Protein AF-A0A1S3IAC5-F1 (afdb_monomer_lite)

Foldseek 3Di:
DAFAADDDVPDPPGDHLVVVVVVVLVVVLVVLVVVCVVVVNDPPPVPVSVVVSVVVVCQQFPWDPDPPDDGGDTDDHVSVVVLVVSLVSLLVQLLVLLVVLVVVVVVVCVVHDPPDDPVNVVVSVVVSVVSSVVRRHYDCSVVNNVPVCPDPVVVVVSVVSVVSVVVSVVVVVVVVVVVVVVVVVVVVVVVVVVVVVVVVVVVVVVVVVVVVVVVVVVVVVVVVVVVVVVVVVVVVVVVVVVVVVVVVVVVVVVVVVVVVVVVVVVVVVVVVVVVVVVVVVVVVVVVVVVVVVVVVVVVVVVVVVVVVVVVVVVVVPDDDDDDDDDDDDD

pLDDT: mean 77.48, std 14.29, range [35.53, 95.5]

Structure (mmCIF, N/CA/C/O backbone):
data_AF-A0A1S3IAC5-F1
#
_entry.id   AF-A0A1S3IAC5-F1
#
loop_
_atom_site.group_PDB
_atom_site.id
_atom_site.type_symbol
_atom_site.label_atom_id
_atom_site.label_alt_id
_atom_site.label_comp_id
_atom_site.label_asym_id
_atom_site.label_entity_id
_atom_site.label_seq_id
_atom_site.pdbx_PDB_ins_code
_atom_site.Cartn_x
_atom_site.Cartn_y
_atom_site.Cartn_z
_atom_site.occupancy
_atom_site.B_iso_or_equiv
_atom_site.auth_seq_id
_atom_site.auth_comp_id
_atom_site.auth_asym_id
_atom_site.auth_atom_id
_atom_site.pdbx_PDB_model_num
ATOM 1 N N . MET A 1 1 ? 28.659 -7.039 -45.715 1.00 58.38 1 MET A N 1
ATOM 2 C CA . MET A 1 1 ? 29.874 -6.196 -45.678 1.00 58.38 1 MET A CA 1
ATOM 3 C C . MET A 1 1 ? 29.623 -5.079 -44.676 1.00 58.38 1 MET A C 1
ATOM 5 O O . MET A 1 1 ? 28.535 -4.517 -44.723 1.00 58.38 1 MET A O 1
ATOM 9 N N . LEU A 1 2 ? 30.540 -4.830 -43.739 1.00 68.38 2 LEU A N 1
ATOM 10 C CA . LEU A 1 2 ? 30.395 -3.760 -42.740 1.00 68.38 2 LEU A CA 1
ATOM 11 C C . LEU A 1 2 ? 30.680 -2.386 -43.378 1.00 68.38 2 LEU A C 1
ATOM 13 O O . LEU A 1 2 ? 31.479 -2.334 -44.317 1.00 68.38 2 LEU A O 1
ATOM 17 N N . PRO A 1 3 ? 30.035 -1.299 -42.915 1.00 75.81 3 PRO A N 1
ATOM 18 C CA . PRO A 1 3 ? 30.350 0.052 -43.374 1.00 75.81 3 PRO A CA 1
ATOM 19 C C . PRO A 1 3 ? 31.772 0.457 -42.966 1.00 75.81 3 PRO A C 1
ATOM 21 O O . PRO A 1 3 ? 32.281 0.029 -41.930 1.00 75.81 3 PRO A O 1
ATOM 24 N N . ILE A 1 4 ? 32.398 1.300 -43.783 1.00 75.62 4 ILE A N 1
ATOM 25 C CA . ILE A 1 4 ? 33.756 1.815 -43.587 1.00 75.62 4 ILE A CA 1
ATOM 26 C C . ILE A 1 4 ? 33.667 3.230 -42.996 1.00 75.62 4 ILE A C 1
ATOM 28 O O . ILE A 1 4 ? 32.780 4.004 -43.361 1.00 75.62 4 ILE A O 1
ATOM 32 N N . GLU A 1 5 ? 34.566 3.583 -42.076 1.00 70.19 5 GLU A N 1
ATOM 33 C CA . GLU A 1 5 ? 34.629 4.944 -41.532 1.00 70.19 5 GLU A CA 1
ATOM 34 C C . GLU A 1 5 ? 35.090 5.955 -42.594 1.00 70.19 5 GLU A C 1
ATOM 36 O O . GLU A 1 5 ? 36.010 5.694 -43.372 1.00 70.19 5 GLU A O 1
ATOM 41 N N . GLU A 1 6 ? 34.453 7.126 -42.620 1.00 62.38 6 GLU A N 1
ATOM 42 C CA . GLU A 1 6 ? 34.948 8.283 -43.365 1.00 62.38 6 GLU A CA 1
ATOM 43 C C . GLU A 1 6 ? 35.889 9.084 -42.462 1.00 62.38 6 GLU A C 1
ATOM 45 O O . GLU A 1 6 ? 35.689 9.157 -41.253 1.00 62.38 6 GLU A O 1
ATOM 50 N N . ARG A 1 7 ? 36.956 9.613 -43.066 1.00 55.47 7 ARG A N 1
ATOM 51 C CA . ARG A 1 7 ? 38.127 10.244 -42.441 1.00 55.47 7 ARG A CA 1
ATOM 52 C C . ARG A 1 7 ? 37.810 10.976 -41.124 1.00 55.47 7 ARG A C 1
ATOM 54 O O . ARG A 1 7 ? 37.242 12.065 -41.142 1.00 55.47 7 ARG A O 1
ATOM 61 N N . ASP A 1 8 ? 38.271 10.422 -40.004 1.00 52.38 8 ASP A N 1
ATOM 62 C CA . ASP A 1 8 ? 38.343 11.152 -38.740 1.00 52.38 8 ASP A CA 1
ATOM 63 C C . ASP A 1 8 ? 39.701 11.868 -38.700 1.00 52.38 8 ASP A C 1
ATOM 65 O O . ASP A 1 8 ? 40.754 11.229 -38.775 1.00 52.38 8 ASP A O 1
ATOM 69 N N . TRP A 1 9 ? 39.706 13.202 -38.644 1.00 47.28 9 TRP A N 1
ATOM 70 C CA . TRP A 1 9 ? 40.931 14.017 -38.749 1.00 47.28 9 TRP A CA 1
ATOM 71 C C . TRP A 1 9 ? 41.951 13.748 -37.624 1.00 47.28 9 TRP A C 1
ATOM 73 O O . TRP A 1 9 ? 43.082 14.220 -37.704 1.00 47.28 9 TRP A O 1
ATOM 83 N N . GLY A 1 10 ? 41.563 12.993 -36.590 1.00 45.56 10 GLY A N 1
ATOM 84 C CA . GLY A 1 10 ? 42.404 12.629 -35.452 1.00 45.56 10 GLY A CA 1
ATOM 85 C C . GLY A 1 10 ? 43.088 11.260 -35.528 1.00 45.56 10 GLY A C 1
ATOM 86 O O . GLY A 1 10 ? 43.949 11.005 -34.692 1.00 45.56 10 GLY A O 1
ATOM 87 N N . ASP A 1 11 ? 42.750 10.382 -36.483 1.00 48.72 11 ASP A N 1
ATOM 88 C CA . ASP A 1 11 ? 43.228 8.990 -36.447 1.00 48.72 11 ASP A CA 1
ATOM 89 C C . ASP A 1 11 ? 43.611 8.460 -37.842 1.00 48.72 11 ASP A C 1
ATOM 91 O O . ASP A 1 11 ? 42.880 7.726 -38.509 1.00 48.72 11 ASP A O 1
ATOM 95 N N . ALA A 1 12 ? 44.813 8.832 -38.295 1.00 48.75 12 ALA A N 1
ATOM 96 C CA . ALA A 1 12 ? 45.367 8.489 -39.613 1.00 48.75 12 ALA A CA 1
ATOM 97 C C . ALA A 1 12 ? 45.535 6.974 -39.873 1.00 48.75 12 ALA A C 1
ATOM 99 O O . ALA A 1 12 ? 45.900 6.576 -40.978 1.00 48.75 12 ALA A O 1
ATOM 100 N N . LYS A 1 13 ? 45.292 6.122 -38.868 1.00 50.81 13 LYS A N 1
ATOM 101 C CA . LYS A 1 13 ? 45.451 4.662 -38.944 1.00 50.81 13 LYS A CA 1
ATOM 102 C C . LYS A 1 13 ? 44.195 3.909 -39.382 1.00 50.81 13 LYS A C 1
ATOM 104 O O . LYS A 1 13 ? 44.285 2.710 -39.637 1.00 50.81 13 LYS A O 1
ATOM 109 N N . LYS A 1 14 ? 43.030 4.556 -39.465 1.00 57.41 14 LYS A N 1
ATOM 110 C CA . LYS A 1 14 ? 41.790 3.863 -39.838 1.00 57.41 14 LYS A CA 1
ATOM 111 C C . LYS A 1 14 ? 41.623 3.787 -41.356 1.00 57.41 14 LYS A C 1
ATOM 113 O O . LYS A 1 14 ? 41.677 4.804 -42.051 1.00 57.41 14 LYS A O 1
ATOM 118 N N . HIS A 1 15 ? 41.401 2.571 -41.863 1.00 59.84 15 HIS A N 1
ATOM 119 C CA . HIS A 1 15 ? 41.101 2.315 -43.272 1.00 59.84 15 HIS A CA 1
ATOM 120 C C . HIS A 1 15 ? 39.811 3.042 -43.661 1.00 59.84 15 HIS A C 1
ATOM 122 O O . HIS A 1 15 ? 38.725 2.631 -43.266 1.00 59.84 15 HIS A O 1
ATOM 128 N N . ASN A 1 16 ? 39.941 4.128 -44.417 1.00 69.69 16 ASN A N 1
ATOM 129 C CA . ASN A 1 16 ? 38.823 4.889 -44.961 1.00 69.69 16 ASN A CA 1
ATOM 130 C C . ASN A 1 16 ? 38.842 4.811 -46.492 1.00 69.69 16 ASN A C 1
ATOM 132 O O . ASN A 1 16 ? 39.894 4.585 -47.093 1.00 69.69 16 ASN A O 1
ATOM 136 N N . LEU A 1 17 ? 37.680 4.982 -47.125 1.00 71.94 17 LEU A N 1
ATOM 137 C CA . LEU A 1 17 ? 37.533 4.791 -48.572 1.00 71.94 17 LEU A CA 1
ATOM 138 C C . LEU A 1 17 ? 38.443 5.735 -49.382 1.00 71.94 17 LEU A C 1
ATOM 140 O O . LEU A 1 17 ? 39.015 5.325 -50.388 1.00 71.94 17 LEU A O 1
ATOM 144 N N . MET A 1 18 ? 38.639 6.965 -48.897 1.00 71.12 18 MET A N 1
ATOM 145 C CA . MET A 1 18 ? 39.532 7.946 -49.519 1.00 71.12 18 MET A CA 1
ATOM 146 C C . MET A 1 18 ? 41.010 7.560 -49.379 1.00 71.12 18 MET A C 1
ATOM 148 O O . MET A 1 18 ? 41.774 7.673 -50.324 1.00 71.12 18 MET A O 1
ATOM 152 N N . GLY A 1 19 ? 41.414 7.027 -48.228 1.00 73.25 19 GLY A N 1
ATOM 153 C CA . GLY A 1 19 ? 42.768 6.534 -47.995 1.00 73.25 19 GLY A CA 1
ATOM 154 C C . GLY A 1 19 ? 43.084 5.297 -48.833 1.00 73.25 19 GLY A C 1
ATOM 155 O O . GLY A 1 19 ? 44.214 5.143 -49.283 1.00 73.25 19 GLY A O 1
ATOM 156 N N . ILE A 1 20 ? 42.089 4.440 -49.090 1.00 76.31 20 ILE A N 1
ATOM 157 C CA . ILE A 1 20 ? 42.223 3.326 -50.039 1.00 76.31 20 ILE A CA 1
ATOM 158 C C . ILE A 1 20 ? 42.378 3.869 -51.461 1.00 76.31 20 ILE A C 1
ATOM 160 O O . ILE A 1 20 ? 43.288 3.444 -52.165 1.00 76.31 20 ILE A O 1
ATOM 164 N N . HIS A 1 21 ? 41.531 4.820 -51.868 1.00 78.88 21 HIS A N 1
ATOM 165 C CA . HIS A 1 21 ? 41.643 5.487 -53.164 1.00 78.88 21 HIS A CA 1
ATOM 166 C C . HIS A 1 21 ? 43.035 6.104 -53.362 1.00 78.88 21 HIS A C 1
ATOM 168 O O . HIS A 1 21 ? 43.709 5.788 -54.338 1.00 78.88 21 HIS A O 1
ATOM 174 N N . ASP A 1 22 ? 43.498 6.918 -52.414 1.00 77.81 22 ASP A N 1
ATOM 175 C CA . ASP A 1 22 ? 44.790 7.601 -52.495 1.00 77.81 22 ASP A CA 1
ATOM 176 C C . ASP A 1 22 ? 45.952 6.600 -52.540 1.00 77.81 22 ASP A C 1
ATOM 178 O O . ASP A 1 22 ? 46.857 6.748 -53.358 1.00 77.81 22 ASP A O 1
ATOM 182 N N . ALA A 1 23 ? 45.893 5.521 -51.750 1.00 80.31 23 ALA A N 1
ATOM 183 C CA . ALA A 1 23 ? 46.899 4.460 -51.784 1.00 80.31 23 ALA A CA 1
ATOM 184 C C . ALA A 1 23 ? 46.923 3.701 -53.124 1.00 80.31 23 ALA A C 1
ATOM 186 O O . ALA A 1 23 ? 47.996 3.373 -53.634 1.00 80.31 23 ALA A O 1
ATOM 187 N N . VAL A 1 24 ? 45.753 3.421 -53.709 1.00 80.44 24 VAL A N 1
ATOM 188 C CA . VAL A 1 24 ? 45.646 2.787 -55.032 1.00 80.44 24 VAL A CA 1
ATOM 189 C C . VAL A 1 24 ? 46.194 3.719 -56.107 1.00 80.44 24 VAL A C 1
ATOM 191 O O . VAL A 1 24 ? 47.011 3.288 -56.919 1.00 80.44 24 VAL A O 1
ATOM 194 N N . MET A 1 25 ? 45.813 4.995 -56.085 1.00 78.06 25 MET A N 1
ATOM 195 C CA . MET A 1 25 ? 46.282 5.983 -57.054 1.00 78.06 25 MET A CA 1
ATOM 196 C C . MET A 1 25 ? 47.789 6.230 -56.937 1.00 78.06 25 MET A C 1
ATOM 198 O O . MET A 1 25 ? 48.468 6.324 -57.958 1.00 78.06 25 MET A O 1
ATOM 202 N N . ASP A 1 26 ? 48.350 6.244 -55.728 1.00 81.00 26 ASP A N 1
ATOM 203 C CA . ASP A 1 26 ? 49.799 6.323 -55.528 1.00 81.00 26 ASP A CA 1
ATOM 204 C C . ASP A 1 26 ? 50.533 5.088 -56.067 1.00 81.00 26 ASP A C 1
ATOM 206 O O . ASP A 1 26 ? 51.613 5.224 -56.647 1.00 81.00 26 ASP A O 1
ATOM 210 N N . ASN A 1 27 ? 49.962 3.888 -55.929 1.00 82.88 27 ASN A N 1
ATOM 211 C CA . ASN A 1 27 ? 50.536 2.672 -56.512 1.00 82.88 27 ASN A CA 1
ATOM 212 C C . ASN A 1 27 ? 50.468 2.685 -58.043 1.00 82.88 27 ASN A C 1
ATOM 214 O O . ASN A 1 27 ? 51.473 2.404 -58.691 1.00 82.88 27 ASN A O 1
ATOM 218 N N . VAL A 1 28 ? 49.327 3.074 -58.622 1.00 77.88 28 VAL A N 1
ATOM 219 C CA . VAL A 1 28 ? 49.174 3.244 -60.077 1.00 77.88 28 VAL A CA 1
ATOM 220 C C . VAL A 1 28 ? 50.188 4.259 -60.600 1.00 77.88 28 VAL A C 1
ATOM 222 O O . VAL A 1 28 ? 50.860 3.996 -61.593 1.00 77.88 28 VAL A O 1
ATOM 225 N N . ARG A 1 29 ? 50.371 5.383 -59.897 1.00 77.12 29 ARG A N 1
ATOM 226 C CA . ARG A 1 29 ? 51.375 6.396 -60.242 1.00 77.12 29 ARG A CA 1
ATOM 227 C C . ARG A 1 29 ? 52.793 5.825 -60.228 1.00 77.12 29 ARG A C 1
ATOM 229 O O . ARG A 1 29 ? 53.562 6.104 -61.142 1.00 77.12 29 ARG A O 1
ATOM 236 N N . LYS A 1 30 ? 53.156 5.062 -59.192 1.00 80.81 30 LYS A N 1
ATOM 237 C CA . LYS A 1 30 ? 54.493 4.460 -59.052 1.00 80.81 30 LYS A CA 1
ATOM 238 C C . LYS A 1 30 ? 54.773 3.426 -60.139 1.00 80.81 30 LYS A C 1
ATOM 240 O O . LYS A 1 30 ? 55.842 3.471 -60.736 1.00 80.81 30 LYS A O 1
ATOM 245 N N . GLU A 1 31 ? 53.823 2.537 -60.419 1.00 79.81 31 GLU A N 1
ATOM 246 C CA . GLU A 1 31 ? 53.980 1.526 -61.471 1.00 79.81 31 GLU A CA 1
ATOM 247 C C . GLU A 1 31 ? 54.018 2.157 -62.864 1.00 79.81 31 GLU A C 1
ATOM 249 O O . GLU A 1 31 ? 54.844 1.769 -63.685 1.00 79.81 31 GLU A O 1
ATOM 254 N N . LEU A 1 32 ? 53.200 3.184 -63.123 1.00 75.00 32 LEU A N 1
ATOM 255 C CA . LEU A 1 32 ? 53.247 3.917 -64.387 1.00 75.00 32 LEU A CA 1
ATOM 256 C C . LEU A 1 32 ? 54.612 4.592 -64.586 1.00 75.00 32 LEU A C 1
ATOM 258 O O . LEU A 1 32 ? 55.210 4.438 -65.646 1.00 75.00 32 LEU A O 1
ATOM 262 N N . LYS A 1 33 ? 55.141 5.270 -63.555 1.00 75.31 33 LYS A N 1
ATOM 263 C CA . LYS A 1 33 ? 56.493 5.858 -63.588 1.00 75.31 33 LYS A CA 1
ATOM 264 C C . LYS A 1 33 ? 57.563 4.806 -63.870 1.00 75.31 33 LYS A C 1
ATOM 266 O O . LYS A 1 33 ? 58.363 4.991 -64.776 1.00 75.31 33 LYS A O 1
ATOM 271 N N . ARG A 1 34 ? 57.519 3.673 -63.166 1.00 80.00 34 ARG A N 1
ATOM 272 C CA . ARG A 1 34 ? 58.452 2.559 -63.364 1.00 80.00 34 ARG A CA 1
ATOM 273 C C . ARG A 1 34 ? 58.397 1.989 -64.786 1.00 80.00 34 ARG A C 1
ATOM 275 O O . ARG A 1 34 ? 59.435 1.667 -65.357 1.00 80.00 34 ARG A O 1
ATOM 282 N N . LEU A 1 35 ? 57.200 1.823 -65.352 1.00 76.69 35 LEU A N 1
ATOM 283 C CA . LEU A 1 35 ? 57.036 1.338 -66.724 1.00 76.69 35 LEU A CA 1
ATOM 284 C C . LEU A 1 35 ? 57.597 2.342 -67.735 1.00 76.69 35 LEU A C 1
ATOM 286 O O . LEU A 1 35 ? 58.274 1.936 -68.671 1.00 76.69 35 LEU A O 1
ATOM 290 N N . LEU A 1 36 ? 57.366 3.637 -67.532 1.00 71.75 36 LEU A N 1
ATOM 291 C CA . LEU A 1 36 ? 57.891 4.690 -68.403 1.00 71.75 36 LEU A CA 1
ATOM 292 C C . LEU A 1 36 ? 59.424 4.784 -68.336 1.00 71.75 36 LEU A C 1
ATOM 294 O O . LEU A 1 36 ? 60.070 4.831 -69.380 1.00 71.75 36 LEU A O 1
ATOM 298 N N . GLU A 1 37 ? 60.011 4.697 -67.139 1.00 72.19 37 GLU A N 1
ATOM 299 C CA . GLU A 1 37 ? 61.468 4.591 -66.949 1.00 72.19 37 GLU A CA 1
ATOM 300 C C . GLU A 1 37 ? 62.046 3.378 -67.700 1.00 72.19 37 GLU A C 1
ATOM 302 O O . GLU A 1 37 ? 63.080 3.480 -68.359 1.00 72.19 37 GLU A O 1
ATOM 307 N N . PHE A 1 38 ? 61.351 2.233 -67.669 1.00 76.75 38 PHE A N 1
ATOM 308 C CA . PHE A 1 38 ? 61.755 1.026 -68.398 1.00 76.75 38 PHE A CA 1
ATOM 309 C C . PHE A 1 38 ? 61.753 1.207 -69.927 1.00 76.75 38 PHE A C 1
ATOM 311 O O . PHE A 1 38 ? 62.557 0.580 -70.616 1.00 76.75 38 PHE A O 1
ATOM 318 N N . PHE A 1 39 ? 60.894 2.075 -70.468 1.00 74.06 39 PHE A N 1
ATOM 319 C CA . PHE A 1 39 ? 60.834 2.382 -71.902 1.00 74.06 39 PHE A CA 1
ATOM 320 C C . PHE A 1 39 ? 61.794 3.502 -72.346 1.00 74.06 39 PHE A C 1
ATOM 322 O O . PHE A 1 39 ? 61.766 3.886 -73.514 1.00 74.06 39 PHE A O 1
ATOM 329 N N . GLY A 1 40 ? 62.672 3.995 -71.461 1.00 64.81 40 GLY A N 1
ATOM 330 C CA . GLY A 1 40 ? 63.677 5.012 -71.800 1.00 64.81 40 GLY A CA 1
ATOM 331 C C . GLY A 1 40 ? 63.107 6.424 -71.952 1.00 64.81 40 GLY A C 1
ATOM 332 O O . GLY A 1 40 ? 63.686 7.248 -72.654 1.00 64.81 40 GLY A O 1
ATOM 333 N N . TYR A 1 41 ? 61.958 6.687 -71.330 1.00 62.38 41 TYR A N 1
ATOM 334 C CA . TYR A 1 41 ? 61.330 8.002 -71.304 1.00 62.38 41 TYR A CA 1
ATOM 335 C C . TYR A 1 41 ? 62.070 8.910 -70.303 1.00 62.38 41 TYR A C 1
ATOM 337 O O . TYR A 1 41 ? 62.022 8.665 -69.098 1.00 62.38 41 TYR A O 1
ATOM 345 N N . ASP A 1 42 ? 62.776 9.930 -70.804 1.00 57.47 42 ASP A N 1
ATOM 346 C CA . ASP A 1 42 ? 63.557 10.877 -69.993 1.00 57.47 42 ASP A CA 1
ATOM 347 C C . ASP A 1 42 ? 62.660 11.886 -69.245 1.00 57.47 42 ASP A C 1
ATOM 349 O O . ASP A 1 42 ? 61.549 12.211 -69.676 1.00 57.47 42 ASP A O 1
ATOM 353 N N . GLU A 1 43 ? 63.153 12.408 -68.115 1.00 56.41 43 GLU A N 1
ATOM 354 C CA . GLU A 1 43 ? 62.420 13.274 -67.168 1.00 56.41 43 GLU A CA 1
ATOM 355 C C . GLU A 1 43 ? 61.841 14.584 -67.754 1.00 56.41 43 GLU A C 1
ATOM 357 O O . GLU A 1 43 ? 61.072 15.273 -67.071 1.00 56.41 43 GLU A O 1
ATOM 362 N N . ASP A 1 44 ? 62.167 14.925 -69.000 1.00 55.47 44 ASP A N 1
ATOM 363 C CA . ASP A 1 44 ? 61.781 16.174 -69.660 1.00 55.47 44 ASP A CA 1
ATOM 364 C C . ASP A 1 44 ? 60.343 16.158 -70.233 1.00 55.47 44 ASP A C 1
ATOM 366 O O . ASP A 1 44 ? 59.767 17.220 -70.476 1.00 55.47 44 ASP A O 1
ATOM 370 N N . GLU A 1 45 ? 59.692 14.988 -70.346 1.00 55.97 45 GLU A N 1
ATOM 371 C CA . GLU A 1 45 ? 58.265 14.845 -70.724 1.00 55.97 45 GLU A CA 1
ATOM 372 C C . GLU A 1 45 ? 57.307 14.702 -69.514 1.00 55.97 45 GLU A C 1
ATOM 374 O O . GLU A 1 45 ? 56.192 14.180 -69.631 1.00 55.97 45 GLU A O 1
ATOM 379 N N . LYS A 1 46 ? 57.696 15.211 -68.332 1.00 56.59 46 LYS A N 1
ATOM 380 C CA . LYS A 1 46 ? 56.885 15.199 -67.087 1.00 56.59 46 LYS A CA 1
ATOM 381 C C . LYS A 1 46 ? 55.418 15.622 -67.279 1.00 56.59 46 LYS A C 1
ATOM 383 O O . LYS A 1 46 ? 54.530 15.033 -66.668 1.00 56.59 46 LYS A O 1
ATOM 388 N N . ASN A 1 47 ? 55.147 16.577 -68.171 1.00 56.28 47 ASN A N 1
ATOM 389 C CA . ASN A 1 47 ? 53.804 17.135 -68.368 1.00 56.28 47 ASN A CA 1
ATOM 390 C C . ASN A 1 47 ? 52.793 16.167 -69.024 1.00 56.28 47 ASN A C 1
ATOM 392 O O . ASN A 1 47 ? 51.601 16.269 -68.745 1.00 56.28 47 ASN A O 1
ATOM 396 N N . SER A 1 48 ? 53.232 15.233 -69.880 1.00 58.44 48 SER A N 1
ATOM 397 C CA . SER A 1 48 ? 52.323 14.311 -70.594 1.00 58.44 48 SER A CA 1
ATOM 398 C C . SER A 1 48 ? 51.806 13.194 -69.674 1.00 58.44 48 SER A C 1
ATOM 400 O O . SER A 1 48 ? 50.618 12.862 -69.661 1.00 58.44 48 SER A O 1
ATOM 402 N N . ASN A 1 49 ? 52.684 12.679 -68.809 1.00 60.75 49 ASN A N 1
ATOM 403 C CA . ASN A 1 49 ? 52.371 11.593 -67.875 1.00 60.75 49 ASN A CA 1
ATOM 404 C C . ASN A 1 49 ? 51.438 12.039 -66.744 1.00 60.75 49 ASN A C 1
ATOM 406 O O . ASN A 1 49 ? 50.547 11.290 -66.332 1.00 60.75 49 ASN A O 1
ATOM 410 N N . ASP A 1 50 ? 51.601 13.279 -66.282 1.00 66.06 50 ASP A N 1
ATOM 411 C CA . ASP A 1 50 ? 50.712 13.870 -65.286 1.00 66.06 50 ASP A CA 1
ATOM 412 C C . ASP A 1 50 ? 49.306 14.120 -65.858 1.00 66.06 50 ASP A C 1
ATOM 414 O O . ASP A 1 50 ? 48.329 13.991 -65.121 1.00 66.06 50 ASP A O 1
ATOM 418 N N . SER A 1 51 ? 49.172 14.377 -67.168 1.00 68.62 51 SER A N 1
ATOM 419 C CA . SER A 1 51 ? 47.871 14.553 -67.835 1.00 68.62 51 SER A CA 1
ATOM 420 C C . SER A 1 51 ? 47.053 13.259 -67.876 1.00 68.62 51 SER A C 1
ATOM 422 O O . SER A 1 51 ? 45.879 13.270 -67.518 1.00 68.62 51 SER A O 1
ATOM 424 N N . LEU A 1 52 ? 47.660 12.121 -68.242 1.00 68.56 52 LEU A N 1
ATOM 425 C CA . LEU A 1 52 ? 46.969 10.819 -68.242 1.00 68.56 52 LEU A CA 1
ATOM 426 C C . LEU A 1 52 ? 46.553 10.391 -66.829 1.00 68.56 52 LEU A C 1
ATOM 428 O O . LEU A 1 52 ? 45.460 9.859 -66.620 1.00 68.56 52 LEU A O 1
ATOM 432 N N . PHE A 1 53 ? 47.418 10.646 -65.844 1.00 69.44 53 PHE A N 1
ATOM 433 C CA . PHE A 1 53 ? 47.100 10.402 -64.442 1.00 69.44 53 PHE A CA 1
ATOM 434 C C . PHE A 1 53 ? 45.952 11.299 -63.961 1.00 69.44 53 PHE A C 1
ATOM 436 O O . PHE A 1 53 ? 45.066 10.834 -63.242 1.00 69.44 53 PHE A O 1
ATOM 443 N N . LEU A 1 54 ? 45.952 12.571 -64.370 1.00 71.81 54 LEU A N 1
ATOM 444 C CA . LEU A 1 54 ? 44.896 13.524 -64.052 1.00 71.81 54 LEU A CA 1
ATOM 445 C C . LEU A 1 54 ? 43.561 13.096 -64.670 1.00 71.81 54 LEU A C 1
ATOM 447 O O . LEU A 1 54 ? 42.573 13.056 -63.949 1.00 71.81 54 LEU A O 1
ATOM 451 N N . GLU A 1 55 ? 43.533 12.691 -65.941 1.00 72.38 55 GLU A N 1
ATOM 452 C CA . GLU A 1 55 ? 42.315 12.216 -66.614 1.00 72.38 55 GLU A CA 1
ATOM 453 C C . GLU A 1 55 ? 41.729 10.955 -65.962 1.00 72.38 55 GLU A C 1
ATOM 455 O O . GLU A 1 55 ? 40.516 10.863 -65.755 1.00 72.38 55 GLU A O 1
ATOM 460 N N . LEU A 1 56 ? 42.576 9.982 -65.598 1.00 73.38 56 LEU A N 1
ATOM 461 C CA . LEU A 1 56 ? 42.135 8.785 -64.876 1.00 73.38 56 LEU A CA 1
ATOM 462 C C . LEU A 1 56 ? 41.572 9.153 -63.495 1.00 73.38 56 LEU A C 1
ATOM 464 O O . LEU A 1 56 ? 40.504 8.677 -63.110 1.00 73.38 56 LEU A O 1
ATOM 468 N N . ASN A 1 57 ? 42.265 10.032 -62.769 1.00 74.62 57 ASN A N 1
ATOM 469 C CA . ASN A 1 57 ? 41.843 10.497 -61.454 1.00 74.62 57 ASN A CA 1
ATOM 470 C C . ASN A 1 57 ? 40.539 11.313 -61.515 1.00 74.62 57 ASN A C 1
ATOM 472 O O . ASN A 1 57 ? 39.683 11.141 -60.655 1.00 74.62 57 ASN A O 1
ATOM 476 N N . GLU A 1 58 ? 40.344 12.150 -62.539 1.00 76.56 58 GLU A N 1
ATOM 477 C CA . GLU A 1 58 ? 39.125 12.949 -62.731 1.00 76.56 58 GLU A CA 1
ATOM 478 C C . GLU A 1 58 ? 37.906 12.090 -63.111 1.00 76.56 58 GLU A C 1
ATOM 480 O O . GLU A 1 58 ? 36.780 12.442 -62.757 1.00 76.56 58 GLU A O 1
ATOM 485 N N . ARG A 1 59 ? 38.098 10.928 -63.758 1.00 75.12 59 ARG A N 1
ATOM 486 C CA . ARG A 1 59 ? 37.014 9.944 -63.965 1.00 75.12 59 ARG A CA 1
ATOM 487 C C . ARG A 1 59 ? 36.590 9.257 -62.665 1.00 75.12 59 ARG A C 1
ATOM 489 O O . ARG A 1 59 ? 35.402 9.007 -62.459 1.00 75.12 59 ARG A O 1
ATOM 496 N N . ILE A 1 60 ? 37.549 8.951 -61.793 1.00 76.19 60 ILE A N 1
ATOM 497 C CA . ILE A 1 60 ? 37.296 8.248 -60.527 1.00 76.19 60 ILE A CA 1
ATOM 498 C C . ILE A 1 60 ? 36.742 9.216 -59.469 1.00 76.19 60 ILE A C 1
ATOM 500 O O . ILE A 1 60 ? 35.825 8.854 -58.725 1.00 76.19 60 ILE A O 1
ATOM 504 N N . VAL A 1 61 ? 37.247 10.453 -59.427 1.00 78.12 61 VAL A N 1
ATOM 505 C CA . VAL A 1 61 ? 36.907 11.470 -58.425 1.00 78.12 61 VAL A CA 1
ATOM 506 C C . VAL A 1 61 ? 36.710 12.835 -59.077 1.00 78.12 61 VAL A C 1
ATOM 508 O O . VAL A 1 61 ? 37.664 13.500 -59.474 1.00 78.12 61 VAL A O 1
ATOM 511 N N . ILE A 1 62 ? 35.470 13.320 -59.068 1.00 78.81 62 ILE A N 1
ATOM 512 C CA . ILE A 1 62 ? 35.151 14.703 -59.431 1.00 78.81 62 ILE A CA 1
ATOM 513 C C . ILE A 1 62 ? 34.988 15.494 -58.137 1.00 78.8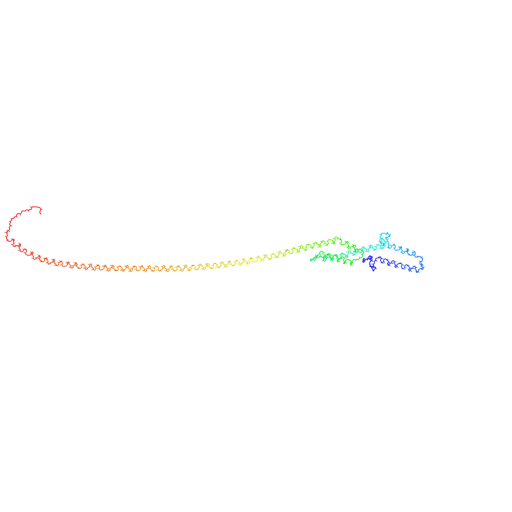1 62 ILE A C 1
ATOM 515 O O . ILE A 1 62 ? 34.106 15.198 -57.328 1.00 78.81 62 ILE A O 1
ATOM 519 N N . ARG A 1 63 ? 35.841 16.500 -57.934 1.00 75.88 63 ARG A N 1
ATOM 520 C CA . ARG A 1 63 ? 35.802 17.381 -56.758 1.00 75.88 63 ARG A CA 1
ATOM 521 C C . ARG A 1 63 ? 35.143 18.707 -57.098 1.00 75.88 63 ARG A C 1
ATOM 523 O O . ARG A 1 63 ? 35.314 19.217 -58.205 1.00 75.88 63 ARG A O 1
ATOM 530 N N . ASP A 1 64 ? 34.426 19.269 -56.133 1.00 73.12 64 ASP A N 1
ATOM 531 C CA . ASP A 1 64 ? 33.924 20.632 -56.241 1.00 73.12 64 ASP A CA 1
ATOM 532 C C . ASP A 1 64 ? 35.105 21.613 -56.252 1.00 73.12 64 ASP A C 1
ATOM 534 O O . ASP A 1 64 ? 35.940 21.611 -55.343 1.00 73.12 64 ASP A O 1
ATOM 538 N N . LYS A 1 65 ? 35.201 22.417 -57.316 1.00 67.50 65 LYS A N 1
ATOM 539 C CA . LYS A 1 65 ? 36.242 23.441 -57.499 1.00 67.50 65 LYS A CA 1
ATOM 540 C C . LYS A 1 65 ? 35.762 24.831 -57.040 1.00 67.50 65 LYS A C 1
ATOM 542 O O . LYS A 1 65 ? 36.478 25.806 -57.248 1.00 67.50 65 LYS A O 1
ATOM 547 N N . SER A 1 66 ? 34.569 24.950 -56.444 1.00 64.19 66 SER A N 1
ATOM 548 C CA . SER A 1 66 ? 34.035 26.232 -55.973 1.00 64.19 66 SER A CA 1
ATOM 549 C C . SER A 1 66 ? 34.835 26.793 -54.781 1.00 64.19 66 SER A C 1
ATOM 551 O O . SER A 1 66 ? 35.108 26.108 -53.797 1.00 64.19 66 SER A O 1
ATOM 553 N N . GLU A 1 67 ? 35.231 28.068 -54.868 1.00 54.22 67 GLU A N 1
ATOM 554 C CA . GLU A 1 67 ? 36.220 28.706 -53.975 1.00 54.22 67 GLU A CA 1
ATOM 555 C C . GLU A 1 67 ? 35.779 28.869 -52.503 1.00 54.22 67 GLU A C 1
ATOM 557 O O . GLU A 1 67 ? 36.601 29.217 -51.657 1.00 54.22 67 GLU A O 1
ATOM 562 N N . ASN A 1 68 ? 34.515 28.588 -52.166 1.00 54.34 68 ASN A N 1
ATOM 563 C CA . ASN A 1 68 ? 33.922 28.941 -50.868 1.00 54.34 68 ASN A CA 1
ATOM 564 C C . ASN A 1 68 ? 33.582 27.764 -49.941 1.00 54.34 68 ASN A C 1
ATOM 566 O O . ASN A 1 68 ? 33.102 27.994 -48.830 1.00 54.34 68 ASN A O 1
ATOM 570 N N . GLN A 1 69 ? 33.839 26.515 -50.332 1.00 50.53 69 GLN A N 1
ATOM 571 C CA . GLN A 1 69 ? 33.677 25.370 -49.432 1.00 50.53 69 GLN A CA 1
ATOM 572 C C . GLN A 1 69 ? 35.030 24.721 -49.156 1.00 50.53 69 GLN A C 1
ATOM 574 O O . GLN A 1 69 ? 35.907 24.686 -50.015 1.00 50.53 69 GLN A O 1
ATOM 579 N N . LYS A 1 70 ? 35.223 24.257 -47.913 1.00 49.16 70 LYS A N 1
ATOM 580 C CA . LYS A 1 70 ? 36.420 23.527 -47.476 1.00 49.16 70 LYS A CA 1
ATOM 581 C C . LYS A 1 70 ? 36.785 22.494 -48.552 1.00 49.16 70 LYS A C 1
ATOM 583 O O . LYS A 1 70 ? 36.015 21.571 -48.796 1.00 49.16 70 LYS A O 1
ATOM 588 N N . LYS A 1 71 ? 37.921 22.733 -49.213 1.00 52.41 71 LYS A N 1
ATOM 589 C CA . LYS A 1 71 ? 38.460 21.967 -50.345 1.00 52.41 71 LYS A CA 1
ATOM 590 C C . LYS A 1 71 ? 38.329 20.453 -50.102 1.00 52.41 71 LYS A C 1
ATOM 592 O O . LYS A 1 71 ? 38.645 20.007 -49.004 1.00 52.41 71 LYS A O 1
ATOM 597 N N . ASP A 1 72 ? 37.919 19.714 -51.140 1.00 56.97 72 ASP A N 1
ATOM 598 C CA . ASP A 1 72 ? 37.769 18.241 -51.230 1.00 56.97 72 ASP A CA 1
ATOM 599 C C . ASP A 1 72 ? 36.365 17.624 -51.022 1.00 56.97 72 ASP A C 1
ATOM 601 O O . ASP A 1 72 ? 36.252 16.439 -50.706 1.00 56.97 72 ASP A O 1
ATOM 605 N N . ALA A 1 73 ? 35.270 18.349 -51.278 1.00 66.12 73 ALA A N 1
ATOM 606 C CA . ALA A 1 73 ? 33.965 17.693 -51.434 1.00 66.12 73 ALA A CA 1
ATOM 607 C C . ALA A 1 73 ? 33.908 16.918 -52.768 1.00 66.12 73 ALA A C 1
ATOM 609 O O . ALA A 1 73 ? 34.030 17.504 -53.846 1.00 66.12 73 ALA A O 1
ATOM 610 N N . ILE A 1 74 ? 33.737 15.595 -52.701 1.00 71.94 74 ILE A N 1
ATOM 611 C CA . ILE A 1 74 ? 33.576 14.734 -53.880 1.00 71.94 74 ILE A CA 1
ATOM 612 C C . ILE A 1 74 ? 32.120 14.832 -54.339 1.00 71.94 74 ILE A C 1
ATOM 614 O O . ILE A 1 74 ? 31.204 14.471 -53.605 1.00 71.94 74 ILE A O 1
ATOM 618 N N . ILE A 1 75 ? 31.914 15.348 -55.548 1.00 76.19 75 ILE A N 1
ATOM 619 C CA . ILE A 1 75 ? 30.590 15.623 -56.122 1.00 76.19 75 ILE A CA 1
ATOM 620 C C . ILE A 1 75 ? 30.207 14.643 -57.237 1.00 76.19 75 ILE A C 1
ATOM 622 O O . ILE A 1 75 ? 29.037 14.574 -57.615 1.00 76.19 75 ILE A O 1
ATOM 626 N N . GLY A 1 76 ? 31.163 13.864 -57.752 1.00 75.50 76 GLY A N 1
ATOM 627 C CA . GLY A 1 76 ? 30.937 12.914 -58.841 1.00 75.50 76 GLY A CA 1
ATOM 628 C C . GLY A 1 76 ? 32.083 11.920 -59.042 1.00 75.50 76 GLY A C 1
ATOM 629 O O . GLY A 1 76 ? 33.043 11.897 -58.272 1.00 75.50 76 GLY A O 1
ATOM 630 N N . GLY A 1 77 ? 31.968 11.097 -60.085 1.00 81.06 77 GLY A N 1
ATOM 631 C CA . GLY A 1 77 ? 32.861 9.961 -60.341 1.00 81.06 77 GLY A CA 1
ATOM 632 C C . GLY A 1 77 ? 32.414 8.678 -59.631 1.00 81.06 77 GLY A C 1
ATOM 633 O O . GLY A 1 77 ? 31.448 8.673 -58.862 1.00 81.06 77 GLY A O 1
ATOM 634 N N . GLU A 1 78 ? 33.110 7.573 -59.892 1.00 79.38 78 GLU A N 1
ATOM 635 C CA . GLU A 1 78 ? 32.799 6.266 -59.290 1.00 79.38 78 GLU A CA 1
ATOM 636 C C . GLU A 1 78 ? 32.974 6.268 -57.765 1.00 79.38 78 GLU A C 1
ATOM 638 O O . GLU A 1 78 ? 32.184 5.653 -57.046 1.00 79.38 78 GLU A O 1
ATOM 643 N N . LEU A 1 79 ? 33.945 7.024 -57.238 1.00 78.75 79 LEU A N 1
ATOM 644 C CA . LEU A 1 79 ? 34.158 7.126 -55.794 1.00 78.75 79 LEU A CA 1
ATOM 645 C C . LEU A 1 79 ? 32.955 7.760 -55.080 1.00 78.75 79 LEU A C 1
ATOM 647 O O . LEU A 1 79 ? 32.609 7.339 -53.979 1.00 78.75 79 LEU A O 1
ATOM 651 N N . HIS A 1 80 ? 32.268 8.716 -55.717 1.00 80.94 80 HIS A N 1
ATOM 652 C CA . HIS A 1 80 ? 31.039 9.311 -55.176 1.00 80.94 80 HIS A CA 1
ATOM 653 C C . HIS A 1 80 ? 29.923 8.279 -54.999 1.00 80.94 80 HIS A C 1
ATOM 655 O O . HIS A 1 80 ? 29.194 8.305 -54.005 1.00 80.94 80 HIS A O 1
ATOM 661 N N . PHE A 1 81 ? 29.796 7.348 -55.950 1.00 82.56 81 PHE A N 1
ATOM 662 C CA . PHE A 1 81 ? 28.826 6.260 -55.858 1.00 82.56 81 PHE A CA 1
ATOM 663 C C . PHE A 1 81 ? 29.127 5.363 -54.652 1.00 82.56 81 PHE A C 1
ATOM 665 O O . PHE A 1 81 ? 28.240 5.131 -53.831 1.00 82.56 81 PHE A O 1
ATOM 672 N N . TYR A 1 82 ? 30.384 4.944 -54.485 1.00 81.56 82 TYR A N 1
ATOM 673 C CA . TYR A 1 82 ? 30.789 4.113 -53.350 1.00 81.56 82 TYR A CA 1
ATOM 674 C C . TYR A 1 82 ? 30.688 4.835 -52.002 1.00 81.56 82 TYR A C 1
ATOM 676 O O . TYR A 1 82 ? 30.325 4.205 -51.011 1.00 81.56 82 TYR A O 1
ATOM 684 N N . LEU A 1 83 ? 30.951 6.145 -51.942 1.00 81.69 83 LEU A N 1
ATOM 685 C CA . LEU A 1 83 ? 30.736 6.947 -50.730 1.00 81.69 83 LEU A CA 1
ATOM 686 C C . LEU A 1 83 ? 29.253 7.005 -50.358 1.00 81.69 83 LEU A C 1
ATOM 688 O O . LEU A 1 83 ? 28.890 6.764 -49.207 1.00 81.69 83 LEU A O 1
ATOM 692 N N . ARG A 1 84 ? 28.373 7.247 -51.336 1.00 83.81 84 ARG A N 1
ATOM 693 C CA . ARG A 1 84 ? 26.922 7.234 -51.113 1.00 83.81 84 ARG A CA 1
ATOM 694 C C . ARG A 1 84 ? 26.441 5.865 -50.643 1.00 83.81 84 ARG A C 1
ATOM 696 O O . ARG A 1 84 ? 25.684 5.784 -49.679 1.00 83.81 84 ARG A O 1
ATOM 703 N N . GLU A 1 85 ? 26.899 4.800 -51.293 1.00 86.81 85 GLU A N 1
ATOM 704 C CA . GLU A 1 85 ? 26.558 3.434 -50.908 1.00 86.81 85 GLU A CA 1
ATOM 705 C C . GLU A 1 85 ? 27.084 3.094 -49.503 1.00 86.81 85 GLU A C 1
ATOM 707 O O . GLU A 1 85 ? 26.367 2.500 -48.698 1.00 86.81 85 GLU A O 1
ATOM 712 N N . ASN A 1 86 ? 28.306 3.515 -49.165 1.00 85.69 86 ASN A N 1
ATOM 713 C CA . ASN A 1 86 ? 28.875 3.348 -47.831 1.00 85.69 86 ASN A CA 1
ATOM 714 C C . ASN A 1 86 ? 28.075 4.112 -46.768 1.00 85.69 86 ASN A C 1
ATOM 716 O O . ASN A 1 86 ? 27.824 3.572 -45.689 1.00 85.69 86 ASN A O 1
ATOM 720 N N . ARG A 1 87 ? 27.621 5.334 -47.074 1.00 85.56 87 ARG A N 1
ATOM 721 C CA . ARG A 1 87 ? 26.766 6.118 -46.177 1.00 85.56 87 ARG A CA 1
ATOM 722 C C . ARG A 1 87 ? 25.417 5.448 -45.944 1.00 85.56 87 ARG A C 1
ATOM 724 O O . ARG A 1 87 ? 24.992 5.362 -44.796 1.00 85.56 87 ARG A O 1
ATOM 731 N N . GLU A 1 88 ? 24.788 4.915 -46.987 1.00 88.75 88 GLU A N 1
ATOM 732 C CA . GLU A 1 88 ? 23.517 4.191 -46.861 1.00 88.75 88 GLU A CA 1
ATOM 733 C C . GLU A 1 88 ? 23.680 2.903 -46.040 1.00 88.75 88 GLU A C 1
ATOM 735 O O . GLU A 1 88 ? 22.940 2.649 -45.089 1.00 88.75 88 GLU A O 1
ATOM 740 N N . ARG A 1 89 ? 24.725 2.119 -46.324 1.00 88.44 89 ARG A N 1
ATOM 741 C CA . ARG A 1 89 ? 25.060 0.921 -45.537 1.00 88.44 89 ARG A CA 1
ATOM 742 C C . ARG A 1 89 ? 25.366 1.267 -44.079 1.00 88.44 89 ARG A C 1
ATOM 744 O O . ARG A 1 89 ? 24.953 0.531 -43.183 1.00 88.44 89 ARG A O 1
ATOM 751 N N . SER A 1 90 ? 26.065 2.378 -43.840 1.00 89.62 90 SER A N 1
ATOM 752 C CA . SER A 1 90 ? 26.329 2.897 -42.497 1.00 89.62 90 SER A CA 1
ATOM 753 C C . SER A 1 90 ? 25.036 3.263 -41.791 1.00 89.62 90 SER A C 1
ATOM 755 O O . SER A 1 90 ? 24.856 2.843 -40.654 1.00 89.62 90 SER A O 1
ATOM 757 N N . ARG A 1 91 ? 24.105 3.944 -42.469 1.00 91.56 91 ARG A N 1
ATOM 758 C CA . ARG A 1 91 ? 22.798 4.294 -41.909 1.00 91.56 91 ARG A CA 1
ATOM 759 C C . ARG A 1 91 ? 22.044 3.051 -41.450 1.00 91.56 91 ARG A C 1
ATOM 761 O O . ARG A 1 91 ? 21.713 2.948 -40.273 1.00 91.56 91 ARG A O 1
ATOM 768 N N . VAL A 1 92 ? 21.861 2.071 -42.336 1.00 91.75 92 VAL A N 1
ATOM 769 C CA . VAL A 1 92 ? 21.142 0.824 -42.020 1.00 91.75 92 VAL A CA 1
ATOM 770 C C . VAL A 1 92 ? 21.804 0.065 -40.866 1.00 91.75 92 VAL A C 1
ATOM 772 O O . VAL A 1 92 ? 21.118 -0.472 -39.997 1.00 91.75 92 VAL A O 1
ATOM 775 N N . TYR A 1 93 ? 23.137 0.005 -40.836 1.00 91.62 93 TYR A N 1
ATOM 776 C CA . TYR A 1 93 ? 23.868 -0.642 -39.748 1.00 91.62 93 TYR A CA 1
ATOM 777 C C . TYR A 1 93 ? 23.679 0.096 -38.416 1.00 91.62 93 TYR A C 1
ATOM 779 O O . TYR A 1 93 ? 23.336 -0.522 -37.411 1.00 91.62 93 TYR A O 1
ATOM 787 N N . CYS A 1 94 ? 23.855 1.416 -38.417 1.00 90.50 94 CYS A N 1
ATOM 788 C CA . CYS A 1 94 ? 23.664 2.280 -37.260 1.00 90.50 94 CYS A CA 1
ATOM 789 C C . CYS A 1 94 ? 22.242 2.185 -36.702 1.00 90.50 94 CYS A C 1
ATOM 791 O O . CYS A 1 94 ? 22.069 2.033 -35.497 1.00 90.50 94 CYS A O 1
ATOM 793 N N . GLU A 1 95 ? 21.226 2.195 -37.562 1.00 92.19 95 GLU A N 1
ATOM 794 C CA . GLU A 1 95 ? 19.834 2.046 -37.138 1.00 92.19 95 GLU A CA 1
ATOM 795 C C . GLU A 1 95 ? 19.591 0.694 -36.461 1.00 92.19 95 GLU A C 1
ATOM 797 O O . GLU A 1 95 ? 18.956 0.648 -35.410 1.00 92.19 95 GLU A O 1
ATOM 802 N N . LYS A 1 96 ? 20.159 -0.394 -36.999 1.00 93.25 96 LYS A N 1
ATOM 803 C CA . LYS A 1 96 ? 20.084 -1.720 -36.368 1.00 93.25 96 LYS A CA 1
ATOM 804 C C . LYS A 1 96 ? 20.763 -1.750 -35.003 1.00 93.25 96 LYS A C 1
ATOM 806 O O . LYS A 1 96 ? 20.180 -2.268 -34.061 1.00 93.25 96 LYS A O 1
ATOM 811 N N . VAL A 1 97 ? 21.966 -1.185 -34.883 1.00 92.19 97 VAL A N 1
ATOM 812 C CA . VAL A 1 97 ? 22.690 -1.117 -33.601 1.00 92.19 97 VAL A CA 1
ATOM 813 C C . VAL A 1 97 ? 21.883 -0.335 -32.566 1.00 92.19 97 VAL A C 1
ATOM 815 O O . VAL A 1 97 ? 21.746 -0.788 -31.432 1.00 92.19 97 VAL A O 1
ATOM 818 N N . PHE A 1 98 ? 21.318 0.814 -32.951 1.00 92.94 98 PHE A N 1
ATOM 819 C CA . PHE A 1 98 ? 20.458 1.588 -32.058 1.00 92.94 98 PHE A CA 1
ATOM 820 C C . PHE A 1 98 ? 19.239 0.775 -31.621 1.00 92.94 98 PHE A C 1
ATOM 822 O O . PHE A 1 98 ? 18.947 0.715 -30.431 1.00 92.94 98 PHE A O 1
ATOM 829 N N . G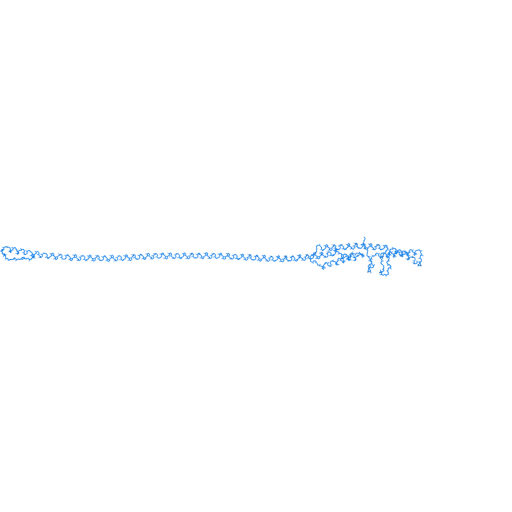LN A 1 99 ? 18.555 0.134 -32.572 1.00 92.69 99 GLN A N 1
ATOM 830 C CA . GLN A 1 99 ? 17.349 -0.638 -32.300 1.00 92.69 99 GLN A CA 1
ATOM 831 C C . GLN A 1 99 ? 17.616 -1.780 -31.317 1.00 92.69 99 GLN A C 1
ATOM 833 O O . GLN A 1 99 ? 16.882 -1.913 -30.345 1.00 92.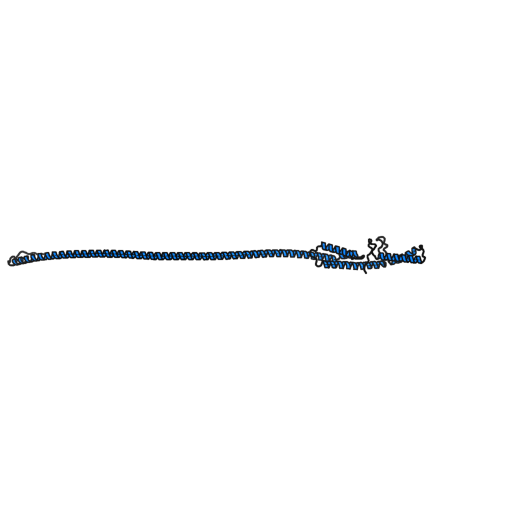69 99 GLN A O 1
ATOM 838 N N . THR A 1 100 ? 18.695 -2.545 -31.509 1.00 93.25 100 THR A N 1
ATOM 839 C CA . THR A 1 100 ? 19.075 -3.627 -30.590 1.00 93.25 100 THR A CA 1
ATOM 840 C C . THR A 1 100 ? 19.307 -3.105 -29.171 1.00 93.25 100 THR A C 1
ATOM 842 O O . THR A 1 100 ? 18.718 -3.621 -28.226 1.00 93.25 100 THR A O 1
ATOM 845 N N . LEU A 1 101 ? 20.105 -2.042 -29.018 1.00 92.31 101 LEU A N 1
ATOM 846 C CA . LEU A 1 101 ? 20.394 -1.450 -27.704 1.00 92.31 101 LEU A CA 1
ATOM 847 C C . LEU A 1 101 ? 19.141 -0.870 -27.040 1.00 92.31 101 LEU A C 1
ATOM 849 O O . LEU A 1 101 ? 18.968 -0.955 -25.824 1.00 92.31 101 LEU A O 1
ATOM 853 N N . PHE A 1 102 ? 18.261 -0.266 -27.835 1.00 91.50 102 PHE A N 1
ATOM 854 C CA . PHE A 1 102 ? 17.023 0.306 -27.334 1.00 91.50 102 PHE A CA 1
ATOM 855 C C . PHE A 1 102 ? 16.015 -0.769 -26.923 1.00 91.50 102 PHE A C 1
ATOM 857 O O . PHE A 1 102 ? 15.359 -0.627 -25.893 1.00 91.50 102 PHE A O 1
ATOM 864 N N . ASP A 1 103 ? 15.911 -1.863 -27.672 1.00 90.75 103 ASP A N 1
ATOM 865 C CA . ASP A 1 103 ? 15.034 -2.974 -27.315 1.00 90.75 103 ASP A CA 1
ATOM 866 C C . ASP A 1 103 ? 15.543 -3.718 -26.070 1.00 90.75 103 ASP A C 1
ATOM 868 O O . ASP A 1 103 ? 14.743 -4.064 -25.201 1.00 90.75 103 ASP A O 1
ATOM 872 N N . GLU A 1 104 ? 16.860 -3.860 -25.893 1.00 91.31 104 GLU A N 1
ATOM 873 C CA . GLU A 1 104 ? 17.451 -4.342 -24.635 1.00 91.31 104 GLU A CA 1
ATOM 874 C C . GLU A 1 104 ? 17.094 -3.441 -23.444 1.00 91.31 104 GLU A C 1
ATOM 876 O O . GLU A 1 104 ? 16.776 -3.932 -22.359 1.00 91.31 104 GLU A O 1
ATOM 881 N N . LEU A 1 105 ? 17.117 -2.117 -23.633 1.00 88.75 105 LEU A N 1
ATOM 882 C CA . LEU A 1 105 ? 16.691 -1.165 -22.607 1.00 88.75 105 LEU A CA 1
ATOM 883 C C . LEU A 1 105 ? 15.194 -1.311 -22.287 1.00 88.75 105 LEU A C 1
ATOM 885 O O . LEU A 1 105 ? 14.822 -1.361 -21.115 1.00 88.75 105 LEU A O 1
ATOM 889 N N . LYS A 1 106 ? 14.332 -1.441 -23.304 1.00 88.00 106 LYS A N 1
ATOM 890 C CA . LYS A 1 106 ? 12.889 -1.664 -23.112 1.00 88.00 106 LYS A CA 1
ATOM 891 C C . LYS A 1 106 ? 12.596 -2.937 -22.331 1.00 88.00 106 LYS A C 1
ATOM 893 O O . LYS A 1 106 ? 11.723 -2.918 -21.472 1.00 88.00 106 LYS A O 1
ATOM 898 N N . ILE A 1 107 ? 13.299 -4.030 -22.631 1.00 88.56 107 ILE A N 1
ATOM 899 C CA . ILE A 1 107 ? 13.123 -5.312 -21.938 1.00 88.56 107 ILE A CA 1
ATOM 900 C C . ILE A 1 107 ? 13.532 -5.177 -20.469 1.00 88.56 107 ILE A C 1
ATOM 902 O O . ILE A 1 107 ? 12.794 -5.616 -19.594 1.00 88.56 107 ILE A O 1
ATOM 906 N N . ARG A 1 108 ? 14.669 -4.530 -20.181 1.00 84.81 108 ARG A N 1
ATOM 907 C CA . ARG A 1 108 ? 15.132 -4.309 -18.799 1.00 84.81 108 ARG A CA 1
ATOM 908 C C . ARG A 1 108 ? 14.174 -3.447 -17.977 1.00 84.81 108 ARG A C 1
ATOM 910 O O . ARG A 1 108 ? 14.054 -3.656 -16.776 1.00 84.81 108 ARG A O 1
ATOM 917 N N . LEU A 1 109 ? 13.505 -2.494 -18.621 1.00 83.62 109 LEU A N 1
ATOM 918 C CA . LEU A 1 109 ? 12.577 -1.565 -17.977 1.00 83.62 109 LEU A CA 1
ATOM 919 C C . LEU A 1 109 ? 11.112 -2.016 -18.024 1.00 83.62 109 LEU A C 1
ATOM 921 O O . LEU A 1 109 ? 10.243 -1.255 -17.606 1.00 83.62 109 LEU A O 1
ATOM 925 N N . ASN A 1 110 ? 10.807 -3.220 -18.516 1.00 79.75 110 ASN A N 1
ATOM 926 C CA . ASN A 1 110 ? 9.442 -3.736 -18.553 1.00 79.75 110 ASN A CA 1
ATOM 927 C C . ASN A 1 110 ? 9.325 -5.096 -17.830 1.00 79.75 110 ASN A C 1
ATOM 929 O O . ASN A 1 110 ? 9.751 -6.108 -18.390 1.00 79.75 110 ASN A O 1
ATOM 933 N N . PRO A 1 111 ? 8.697 -5.161 -16.638 1.00 76.25 111 PRO A N 1
ATOM 934 C CA . PRO A 1 111 ? 8.074 -4.055 -15.900 1.00 76.25 111 PRO A CA 1
ATOM 935 C C . PRO A 1 111 ? 9.109 -3.106 -15.274 1.00 76.25 111 PRO A C 1
ATOM 937 O O . PRO A 1 111 ? 10.238 -3.509 -14.999 1.00 76.25 111 PRO A O 1
ATOM 940 N N . ILE A 1 112 ? 8.723 -1.847 -15.033 1.00 79.31 112 ILE A N 1
ATOM 941 C CA . ILE A 1 112 ? 9.628 -0.854 -14.432 1.00 79.31 112 ILE A CA 1
ATOM 942 C C . ILE A 1 112 ? 9.981 -1.294 -13.006 1.00 79.31 112 ILE A C 1
ATOM 944 O O . ILE A 1 112 ? 9.056 -1.521 -12.220 1.00 79.31 112 ILE A O 1
ATOM 948 N N . PRO A 1 113 ? 11.278 -1.385 -12.653 1.00 79.50 113 PRO A N 1
ATOM 949 C CA . PRO A 1 113 ? 11.702 -1.771 -11.312 1.00 79.50 113 PRO A CA 1
ATOM 950 C C . PRO A 1 113 ? 11.140 -0.860 -10.214 1.00 79.50 113 PRO A C 1
ATOM 952 O O . PRO A 1 113 ? 10.986 0.349 -10.403 1.00 79.50 113 PRO A O 1
ATOM 955 N N . ASP A 1 114 ? 10.886 -1.423 -9.034 1.00 74.94 114 ASP A N 1
ATOM 956 C CA . ASP A 1 114 ? 10.409 -0.647 -7.889 1.00 74.94 114 ASP A CA 1
ATOM 957 C C . ASP A 1 114 ? 11.447 0.397 -7.453 1.00 74.94 114 ASP A C 1
ATOM 959 O O . ASP A 1 114 ? 12.634 0.107 -7.297 1.00 74.94 114 ASP A O 1
ATOM 963 N N . GLY A 1 115 ? 10.995 1.635 -7.239 1.00 72.56 115 GLY A N 1
ATOM 964 C CA . GLY A 1 115 ? 11.866 2.746 -6.838 1.00 72.56 115 GLY A CA 1
ATOM 965 C C . GLY A 1 115 ? 12.684 3.360 -7.978 1.00 72.56 115 GLY A C 1
ATOM 966 O O . GLY A 1 115 ? 13.522 4.224 -7.720 1.00 72.56 115 GLY A O 1
ATOM 967 N N . TYR A 1 116 ? 12.434 2.963 -9.228 1.00 77.56 116 TYR A N 1
ATOM 968 C CA . TYR A 1 116 ? 13.079 3.555 -10.394 1.00 77.56 116 TYR A CA 1
ATOM 969 C C . TYR A 1 116 ? 12.724 5.045 -10.532 1.00 77.56 116 TYR A C 1
ATOM 971 O O . TYR A 1 116 ? 11.564 5.449 -10.409 1.00 77.56 116 TYR A O 1
ATOM 979 N N . THR A 1 117 ? 13.736 5.884 -10.765 1.00 76.88 117 THR A N 1
ATOM 980 C CA . THR A 1 117 ? 13.580 7.347 -10.823 1.00 76.88 117 THR A CA 1
ATOM 981 C C . THR A 1 117 ? 13.898 7.899 -12.207 1.00 76.88 117 THR A C 1
ATOM 983 O O . THR A 1 117 ? 14.634 7.294 -12.982 1.00 76.88 117 THR A O 1
ATOM 986 N N . GLU A 1 118 ? 13.414 9.109 -12.500 1.00 77.00 118 GLU A N 1
ATOM 987 C CA . GLU A 1 118 ? 13.760 9.828 -13.735 1.00 77.00 118 GLU A CA 1
ATOM 988 C C . GLU A 1 118 ? 15.280 10.018 -13.899 1.00 77.00 118 GLU A C 1
ATOM 990 O O . GLU A 1 118 ? 15.786 9.992 -15.017 1.00 77.00 118 GLU A O 1
ATOM 995 N N . LYS A 1 119 ? 16.029 10.135 -12.792 1.00 81.88 119 LYS A N 1
ATOM 996 C CA . LYS A 1 119 ? 17.497 10.208 -12.828 1.00 81.88 119 LYS A CA 1
ATOM 997 C C . LYS A 1 119 ? 18.127 8.908 -13.332 1.00 81.88 119 LYS A C 1
ATOM 999 O O . LYS A 1 119 ? 18.989 8.966 -14.198 1.00 81.88 119 LYS A O 1
ATOM 1004 N N . MET A 1 120 ? 17.647 7.757 -12.857 1.00 84.88 120 MET A N 1
ATOM 1005 C CA . MET A 1 120 ? 18.130 6.444 -13.310 1.00 84.88 120 MET A CA 1
ATOM 1006 C C . MET A 1 120 ? 17.794 6.199 -14.787 1.00 84.88 120 MET A C 1
ATOM 1008 O O . MET A 1 120 ? 18.596 5.630 -15.522 1.00 84.88 120 MET A O 1
ATOM 1012 N N . LEU A 1 121 ? 16.639 6.693 -15.251 1.00 84.88 121 LEU A N 1
ATOM 1013 C CA . LEU A 1 121 ? 16.279 6.659 -16.670 1.00 84.88 121 LEU A CA 1
ATOM 1014 C C . LEU A 1 121 ? 17.231 7.495 -17.529 1.00 84.88 121 LEU A C 1
ATOM 1016 O O . LEU A 1 121 ? 17.610 7.079 -18.622 1.00 84.88 121 LEU A O 1
ATOM 1020 N N . GLN A 1 122 ? 17.626 8.670 -17.038 1.00 84.50 122 GLN A N 1
ATOM 1021 C CA . GLN A 1 122 ? 18.580 9.528 -17.729 1.00 84.50 122 GLN A CA 1
ATOM 1022 C C . GLN A 1 122 ? 19.971 8.878 -17.817 1.00 84.50 122 GLN A C 1
ATOM 1024 O O . GLN A 1 122 ? 20.597 8.935 -18.875 1.00 84.50 122 GLN A O 1
ATOM 1029 N N . GLU A 1 123 ? 20.419 8.224 -16.744 1.00 88.19 123 GLU A N 1
ATOM 1030 C CA . GLU A 1 123 ? 21.686 7.482 -16.697 1.00 88.19 123 GLU A CA 1
ATOM 1031 C C . GLU A 1 123 ? 21.709 6.334 -17.718 1.00 88.19 123 GLU A C 1
ATOM 1033 O O . GLU A 1 123 ? 22.623 6.267 -18.537 1.00 88.19 123 GLU A O 1
ATOM 1038 N N . GLU A 1 124 ? 20.664 5.504 -17.765 1.00 88.00 124 GLU A N 1
ATOM 1039 C CA . GLU A 1 124 ? 20.539 4.401 -18.735 1.00 88.00 124 GLU A CA 1
ATOM 1040 C C . GLU A 1 124 ? 20.523 4.890 -20.194 1.00 88.00 124 GLU A C 1
ATOM 1042 O O . GLU A 1 124 ? 21.057 4.246 -21.101 1.00 88.00 124 GLU A O 1
ATOM 1047 N N . VAL A 1 125 ? 19.947 6.067 -20.449 1.00 87.44 125 VAL A N 1
ATOM 1048 C CA . VAL A 1 125 ? 19.952 6.687 -21.783 1.00 87.44 125 VAL A CA 1
ATOM 1049 C C . VAL A 1 125 ? 21.348 7.181 -22.157 1.00 87.44 125 VAL A C 1
ATOM 1051 O O . VAL A 1 125 ? 21.759 7.065 -23.315 1.00 87.44 125 VAL A O 1
ATOM 1054 N N . ASP A 1 126 ? 22.098 7.728 -21.205 1.00 89.00 126 ASP A N 1
ATOM 1055 C CA . ASP A 1 126 ? 23.477 8.147 -21.441 1.00 89.00 126 ASP A CA 1
ATOM 1056 C C . ASP A 1 126 ? 24.413 6.939 -21.614 1.00 89.00 126 ASP A C 1
ATOM 1058 O O . ASP A 1 126 ? 25.293 6.956 -22.484 1.00 89.00 126 ASP A O 1
ATOM 1062 N N . GLU A 1 127 ? 24.165 5.843 -20.899 1.00 91.88 127 GLU A N 1
ATOM 1063 C CA . GLU A 1 127 ? 24.805 4.551 -21.147 1.00 91.88 127 GLU A CA 1
ATOM 1064 C C . GLU A 1 127 ? 24.480 4.004 -22.539 1.00 91.88 127 GLU A C 1
ATOM 1066 O O . GLU A 1 127 ? 25.396 3.593 -23.258 1.00 91.88 127 GLU A O 1
ATOM 1071 N N . LEU A 1 128 ? 23.219 4.072 -22.979 1.00 91.62 128 LEU A N 1
ATOM 1072 C CA . LEU A 1 128 ? 22.815 3.686 -24.333 1.00 91.62 128 LEU A CA 1
ATOM 1073 C C . LEU A 1 128 ? 23.561 4.508 -25.390 1.00 91.62 128 LEU A C 1
ATOM 1075 O O . LEU A 1 128 ? 24.104 3.938 -26.338 1.00 91.62 128 LEU A O 1
ATOM 1079 N N . LYS A 1 129 ? 23.670 5.834 -25.217 1.00 91.06 129 LYS A N 1
ATOM 1080 C CA . LYS A 1 129 ? 24.450 6.703 -26.122 1.00 91.06 129 LYS A CA 1
ATOM 1081 C C . LYS A 1 129 ? 25.916 6.287 -26.174 1.00 91.06 129 LYS A C 1
ATOM 1083 O O . LYS A 1 129 ? 26.511 6.258 -27.252 1.00 91.06 129 LYS A O 1
ATOM 1088 N N . ASN A 1 130 ? 26.513 5.986 -25.024 1.00 91.56 130 ASN A N 1
ATOM 1089 C CA . ASN A 1 130 ? 27.912 5.581 -24.936 1.00 91.56 130 ASN A CA 1
ATOM 1090 C C . ASN A 1 130 ? 28.147 4.209 -25.580 1.00 91.56 130 ASN A C 1
ATOM 1092 O O . ASN A 1 130 ? 29.109 4.042 -26.332 1.00 91.56 130 ASN A O 1
ATOM 1096 N N . SER A 1 131 ? 27.253 3.251 -25.347 1.00 91.75 131 SER A N 1
ATOM 1097 C CA . SER A 1 131 ? 27.283 1.922 -25.962 1.00 91.75 131 SER A CA 1
ATOM 1098 C C . SER A 1 131 ? 27.107 2.003 -27.474 1.00 91.75 131 SER A C 1
ATOM 1100 O O . SER A 1 131 ? 27.912 1.444 -28.221 1.00 91.75 131 SER A O 1
ATOM 1102 N N . TYR A 1 132 ? 26.153 2.808 -27.942 1.00 92.19 132 TYR A N 1
ATOM 1103 C CA . TYR A 1 132 ? 25.967 3.085 -29.360 1.00 92.19 132 TYR A CA 1
ATOM 1104 C C . TYR A 1 132 ? 27.228 3.700 -29.977 1.00 92.19 132 TYR A C 1
ATOM 1106 O O . TYR A 1 132 ? 27.710 3.230 -31.004 1.00 92.19 132 TYR A O 1
ATOM 1114 N N . LYS A 1 133 ? 27.835 4.708 -29.335 1.00 88.56 133 LYS A N 1
ATOM 1115 C CA . LYS A 1 133 ? 29.079 5.325 -29.823 1.00 88.56 133 LYS A CA 1
ATOM 1116 C C . LYS A 1 133 ? 30.244 4.335 -29.912 1.00 88.56 133 LYS A C 1
ATOM 1118 O O . LYS A 1 133 ? 31.137 4.563 -30.722 1.00 88.56 133 LYS A O 1
ATOM 1123 N N . LYS A 1 134 ? 30.258 3.260 -29.125 1.00 89.25 134 LYS A N 1
ATOM 1124 C CA . LYS A 1 134 ? 31.283 2.209 -29.217 1.00 89.25 134 LYS A CA 1
ATOM 1125 C C . LYS A 1 134 ? 31.000 1.206 -30.339 1.00 89.25 134 LYS A C 1
ATOM 1127 O O . LYS A 1 134 ? 31.941 0.760 -30.983 1.00 89.25 134 LYS A O 1
ATOM 1132 N N . GLN A 1 135 ? 29.733 0.863 -30.575 1.00 87.94 135 GLN A N 1
ATOM 1133 C CA . GLN A 1 135 ? 29.339 -0.210 -31.501 1.00 87.94 135 GLN A CA 1
ATOM 1134 C C . GLN A 1 135 ? 29.006 0.269 -32.923 1.00 87.94 135 GLN A C 1
ATOM 1136 O O . GLN A 1 135 ? 29.169 -0.477 -33.890 1.00 87.94 135 GLN A O 1
ATOM 1141 N N . ALA A 1 136 ? 28.523 1.503 -33.066 1.00 87.94 136 ALA A N 1
ATOM 1142 C CA . ALA A 1 136 ? 28.146 2.083 -34.347 1.00 87.94 136 ALA A CA 1
ATOM 1143 C C . ALA A 1 136 ? 29.377 2.543 -35.140 1.00 87.94 136 ALA A C 1
ATOM 1145 O O . ALA A 1 136 ? 30.298 3.164 -34.592 1.00 87.94 136 ALA A O 1
ATOM 1146 N N . ILE A 1 137 ? 29.360 2.270 -36.447 1.00 84.50 137 ILE A N 1
ATOM 1147 C CA . ILE A 1 137 ? 30.478 2.488 -37.371 1.00 84.50 137 ILE A CA 1
ATOM 1148 C C . ILE A 1 137 ? 29.972 3.198 -38.631 1.00 84.50 137 ILE A C 1
ATOM 1150 O O . ILE A 1 137 ? 28.868 2.936 -39.117 1.00 84.50 137 ILE A O 1
ATOM 1154 N N . GLY A 1 138 ? 30.820 4.065 -39.180 1.00 83.12 138 GLY A N 1
ATOM 1155 C CA . GLY A 1 138 ? 30.604 4.723 -40.462 1.00 83.12 138 GLY A CA 1
ATOM 1156 C C . GLY A 1 138 ? 30.066 6.155 -40.351 1.00 83.12 138 GLY A C 1
ATOM 1157 O O . GLY A 1 138 ? 29.820 6.657 -39.250 1.00 83.12 138 GLY A O 1
ATOM 1158 N N . PRO A 1 139 ? 29.912 6.834 -41.498 1.00 81.56 139 PRO A N 1
ATOM 1159 C CA . PRO A 1 139 ? 29.626 8.268 -41.559 1.00 81.56 139 PRO A CA 1
ATOM 1160 C C . PRO A 1 139 ? 28.243 8.667 -41.030 1.00 81.56 139 PRO A C 1
ATOM 1162 O O . PRO A 1 139 ? 28.079 9.782 -40.549 1.00 81.56 139 PRO A O 1
ATOM 1165 N N . ALA A 1 140 ? 27.249 7.774 -41.060 1.00 86.75 140 ALA A N 1
ATOM 1166 C CA . ALA A 1 140 ? 25.887 8.082 -40.607 1.00 86.75 140 ALA A CA 1
ATOM 1167 C C . ALA A 1 140 ? 25.705 7.962 -39.080 1.00 86.75 140 ALA A C 1
ATOM 1169 O O . ALA A 1 140 ? 24.611 8.166 -38.559 1.00 86.75 140 ALA A O 1
ATOM 1170 N N . LYS A 1 141 ? 26.768 7.620 -38.344 1.00 87.62 141 LYS A N 1
ATOM 1171 C CA . LYS A 1 141 ? 26.727 7.297 -36.913 1.00 87.62 141 LYS A CA 1
ATOM 1172 C C . LYS A 1 141 ? 26.065 8.367 -36.053 1.00 87.62 141 LYS A C 1
ATOM 1174 O O . LYS A 1 141 ? 25.196 8.037 -35.247 1.00 87.62 141 LYS A O 1
ATOM 1179 N N . ILE A 1 142 ? 26.506 9.617 -36.177 1.00 87.00 142 ILE A N 1
ATOM 1180 C CA . ILE A 1 142 ? 26.016 10.717 -35.337 1.00 87.00 142 ILE A CA 1
ATOM 1181 C C . ILE A 1 142 ? 24.629 11.173 -35.795 1.00 87.00 142 ILE A C 1
ATOM 1183 O O . ILE A 1 142 ? 23.765 11.394 -34.948 1.00 87.00 142 ILE A O 1
ATOM 1187 N N . ASP A 1 143 ? 24.405 11.230 -37.110 1.00 87.06 143 ASP A N 1
ATOM 1188 C CA . ASP A 1 143 ? 23.115 11.586 -37.710 1.00 87.06 143 ASP A CA 1
ATOM 1189 C C . ASP A 1 143 ? 22.006 10.652 -37.199 1.00 87.06 143 ASP A C 1
ATOM 1191 O O . ASP A 1 143 ? 21.039 11.108 -36.590 1.00 87.06 143 ASP A O 1
ATOM 1195 N N . VAL A 1 144 ? 22.205 9.334 -37.332 1.00 89.44 144 VAL A N 1
ATOM 1196 C CA . VAL A 1 144 ? 21.238 8.317 -36.885 1.00 89.44 144 VAL A CA 1
ATOM 1197 C C . VAL A 1 144 ? 21.003 8.382 -35.377 1.00 89.44 144 VAL A C 1
ATOM 1199 O O . VAL A 1 144 ? 19.867 8.241 -34.933 1.00 89.44 144 VAL A O 1
ATOM 1202 N N . LEU A 1 145 ? 22.044 8.621 -34.571 1.00 89.12 145 LEU A N 1
ATOM 1203 C CA . LEU A 1 145 ? 21.878 8.748 -33.122 1.00 89.12 145 LEU A CA 1
ATOM 1204 C C . LEU A 1 145 ? 20.948 9.913 -32.772 1.00 89.12 145 LEU A C 1
ATOM 1206 O O . LEU A 1 145 ? 20.039 9.747 -31.965 1.00 89.12 145 LEU A O 1
ATOM 1210 N N . ASN A 1 146 ? 21.169 11.079 -33.377 1.00 87.69 146 ASN A N 1
ATOM 1211 C CA . ASN A 1 146 ? 20.368 12.267 -33.102 1.00 87.69 146 ASN A CA 1
ATOM 1212 C C . ASN A 1 146 ? 18.923 12.095 -33.585 1.00 87.69 146 ASN A C 1
ATOM 1214 O O . ASN A 1 146 ? 17.999 12.376 -32.823 1.00 87.69 146 ASN A O 1
ATOM 1218 N N . GLU A 1 147 ? 18.726 11.572 -34.800 1.00 90.31 147 GLU A N 1
ATOM 1219 C CA . GLU A 1 147 ? 17.396 11.277 -35.348 1.00 90.31 147 GLU A CA 1
ATOM 1220 C C . GLU A 1 147 ? 16.622 10.305 -34.450 1.00 90.31 147 GLU A C 1
ATOM 1222 O O . GLU A 1 147 ? 15.459 10.538 -34.118 1.00 90.31 147 GLU A O 1
ATOM 1227 N N . ARG A 1 148 ? 17.269 9.219 -34.009 1.00 88.81 148 ARG A N 1
ATOM 1228 C CA . ARG A 1 148 ? 16.618 8.198 -33.183 1.00 88.81 148 ARG A CA 1
ATOM 1229 C C . ARG A 1 148 ? 16.347 8.684 -31.764 1.00 88.81 148 ARG A C 1
ATOM 1231 O O . ARG A 1 148 ? 15.271 8.403 -31.244 1.00 88.81 148 ARG A O 1
ATOM 1238 N N . LEU A 1 149 ? 17.239 9.471 -31.162 1.00 85.62 149 LEU A N 1
ATOM 1239 C CA . LEU A 1 149 ? 16.996 10.090 -29.852 1.00 85.62 149 LEU A CA 1
ATOM 1240 C C . LEU A 1 149 ? 15.835 11.094 -29.874 1.00 85.62 149 LEU A C 1
ATOM 1242 O O . LEU A 1 149 ? 15.131 11.219 -28.877 1.00 85.62 149 LEU A O 1
ATOM 1246 N N . GLN A 1 150 ? 15.628 11.783 -30.997 1.00 85.06 150 GLN A N 1
ATOM 1247 C CA . GLN A 1 150 ? 14.523 12.729 -31.197 1.00 85.06 150 GLN A CA 1
ATOM 1248 C C . GLN A 1 150 ? 13.255 12.070 -31.760 1.00 85.06 150 GLN A C 1
ATOM 1250 O O . GLN A 1 150 ? 12.253 12.748 -31.984 1.00 85.06 150 GLN A O 1
ATOM 1255 N N . SER A 1 151 ? 13.281 10.758 -31.995 1.00 86.00 151 SER A N 1
ATOM 1256 C CA . SER A 1 151 ? 12.140 10.043 -32.557 1.00 86.00 151 SER A CA 1
ATOM 1257 C C . SER A 1 151 ? 10.941 10.010 -31.603 1.00 86.00 151 SER A C 1
ATOM 1259 O O . SER A 1 151 ? 11.063 10.092 -30.371 1.00 86.00 151 SER A O 1
ATOM 1261 N N . SER A 1 152 ? 9.757 9.826 -32.192 1.00 79.94 152 SER A N 1
ATOM 1262 C CA . SER A 1 152 ? 8.520 9.565 -31.454 1.00 79.94 152 SER A CA 1
ATOM 1263 C C . SER A 1 152 ? 8.633 8.337 -30.560 1.00 79.94 152 SER A C 1
ATOM 1265 O O . SER A 1 152 ? 8.049 8.328 -29.484 1.00 79.94 152 SER A O 1
ATOM 1267 N N . ASP A 1 153 ? 9.409 7.333 -30.968 1.00 80.25 153 ASP A N 1
ATOM 1268 C CA . ASP A 1 153 ? 9.542 6.071 -30.241 1.00 80.25 153 ASP A CA 1
ATOM 1269 C C . ASP A 1 153 ? 10.298 6.266 -28.924 1.00 80.25 153 ASP A C 1
ATOM 1271 O O . ASP A 1 153 ? 9.863 5.776 -27.881 1.00 80.25 153 ASP A O 1
ATOM 1275 N N . MET A 1 154 ? 11.389 7.041 -28.946 1.00 81.81 154 MET A N 1
ATOM 1276 C CA . MET A 1 154 ? 12.106 7.422 -27.724 1.00 81.81 154 MET A CA 1
ATOM 1277 C C . MET A 1 154 ? 11.228 8.298 -26.835 1.00 81.81 154 MET A C 1
ATOM 1279 O O . MET A 1 154 ? 11.083 8.029 -25.644 1.00 81.81 154 MET A O 1
ATOM 1283 N N . THR A 1 155 ? 10.587 9.315 -27.412 1.00 81.25 155 THR A N 1
ATOM 1284 C CA . THR A 1 155 ? 9.733 10.244 -26.658 1.00 81.25 155 THR A CA 1
ATOM 1285 C C . THR A 1 155 ? 8.536 9.531 -26.013 1.00 81.25 155 THR A C 1
ATOM 1287 O O . THR A 1 155 ? 8.232 9.766 -24.842 1.00 81.25 155 THR A O 1
ATOM 1290 N N . GLY A 1 156 ? 7.889 8.618 -26.740 1.00 81.88 156 GLY A N 1
ATOM 1291 C CA . GLY A 1 156 ? 6.794 7.785 -26.247 1.00 81.88 156 GLY A CA 1
ATOM 1292 C C . GLY A 1 156 ? 7.240 6.830 -25.142 1.00 81.88 156 GLY A C 1
ATOM 1293 O O . GLY A 1 156 ? 6.541 6.689 -24.139 1.00 81.88 156 GLY A O 1
ATOM 1294 N N . PHE A 1 157 ? 8.436 6.246 -25.259 1.00 83.06 157 PHE A N 1
ATOM 1295 C CA . PHE A 1 157 ? 9.017 5.420 -24.200 1.00 83.06 157 PHE A CA 1
ATOM 1296 C C . PHE A 1 157 ? 9.243 6.211 -22.902 1.00 83.06 157 PHE A C 1
ATOM 1298 O O . PHE A 1 157 ? 8.834 5.758 -21.835 1.00 83.06 157 PHE A O 1
ATOM 1305 N N . PHE A 1 158 ? 9.786 7.434 -22.972 1.00 80.75 158 PHE A N 1
ATOM 1306 C CA . PHE A 1 158 ? 9.927 8.296 -21.788 1.00 80.75 158 PHE A CA 1
ATOM 1307 C C . PHE A 1 158 ? 8.584 8.624 -21.130 1.00 80.75 158 PHE A C 1
ATOM 1309 O O . PHE A 1 158 ? 8.472 8.595 -19.904 1.00 80.75 158 PHE A O 1
ATOM 1316 N N . GLN A 1 159 ? 7.562 8.938 -21.928 1.00 82.31 159 GLN A N 1
ATOM 1317 C CA . GLN A 1 159 ? 6.222 9.222 -21.411 1.00 82.31 159 GLN A CA 1
ATOM 1318 C C . GLN A 1 159 ? 5.601 7.992 -20.744 1.00 82.31 159 GLN A C 1
ATOM 1320 O O . GLN A 1 159 ? 5.026 8.118 -19.663 1.00 82.31 159 GLN A O 1
ATOM 1325 N N . MET A 1 160 ? 5.771 6.806 -21.337 1.00 81.94 160 MET A N 1
ATOM 1326 C CA . MET A 1 160 ? 5.341 5.539 -20.747 1.00 81.94 160 MET A CA 1
ATOM 1327 C C . MET A 1 160 ? 6.025 5.301 -19.397 1.00 81.94 160 MET A C 1
ATOM 1329 O O . MET A 1 160 ? 5.345 5.014 -18.411 1.00 81.94 160 MET A O 1
ATOM 1333 N N . CYS A 1 161 ? 7.346 5.495 -19.327 1.00 78.62 161 CYS A N 1
ATOM 1334 C CA . CYS A 1 161 ? 8.099 5.333 -18.087 1.00 78.62 161 CYS A CA 1
ATOM 1335 C C . CYS A 1 161 ? 7.617 6.284 -16.983 1.00 78.62 161 CYS A C 1
ATOM 1337 O O . CYS A 1 161 ? 7.394 5.857 -15.851 1.00 78.62 161 CYS A O 1
ATOM 1339 N N . LYS A 1 162 ? 7.367 7.555 -17.323 1.00 78.44 162 LYS A N 1
ATOM 1340 C CA . LYS A 1 162 ? 6.806 8.545 -16.388 1.00 78.44 162 LYS A CA 1
ATOM 1341 C C . LYS A 1 162 ? 5.398 8.178 -15.918 1.00 78.44 162 LYS A C 1
ATOM 1343 O O . LYS A 1 162 ? 5.095 8.312 -14.734 1.00 78.44 162 LYS A O 1
ATOM 1348 N N . ALA A 1 163 ? 4.539 7.713 -16.825 1.00 77.62 163 ALA A N 1
ATOM 1349 C CA . ALA A 1 163 ? 3.172 7.326 -16.491 1.00 77.62 163 ALA A CA 1
ATOM 1350 C C . ALA A 1 163 ? 3.146 6.134 -15.524 1.00 77.62 163 ALA A C 1
ATOM 1352 O O . ALA A 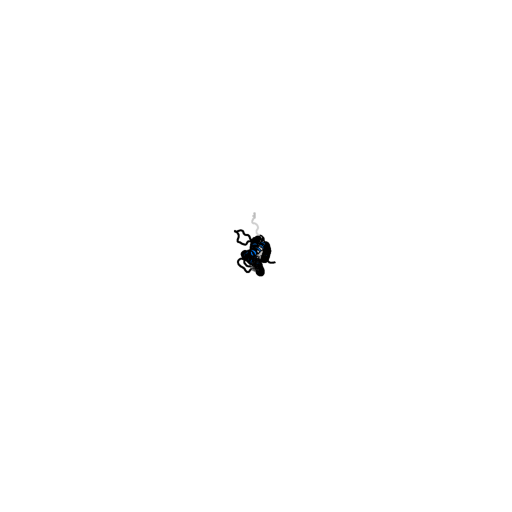1 163 ? 2.463 6.189 -14.502 1.00 77.62 163 ALA A O 1
ATOM 1353 N N . ILE A 1 164 ? 3.932 5.089 -15.802 1.00 73.81 164 ILE A N 1
ATOM 1354 C CA . ILE A 1 164 ? 4.025 3.899 -14.944 1.00 73.81 164 ILE A CA 1
ATOM 1355 C C . ILE A 1 164 ? 4.583 4.262 -13.562 1.00 73.81 164 ILE A C 1
ATOM 1357 O O . ILE A 1 164 ? 4.037 3.805 -12.561 1.00 73.81 164 ILE A O 1
ATOM 1361 N N . GLN A 1 165 ? 5.590 5.137 -13.480 1.00 73.62 165 GLN A N 1
ATOM 1362 C CA . GLN A 1 165 ? 6.089 5.640 -12.196 1.00 73.62 165 GLN A CA 1
ATOM 1363 C C . GLN A 1 165 ? 4.988 6.365 -11.401 1.00 73.62 165 GLN A C 1
ATOM 1365 O O . GLN A 1 165 ? 4.831 6.141 -10.198 1.00 73.62 165 GLN A O 1
ATOM 1370 N N . GLY A 1 166 ? 4.194 7.209 -12.070 1.00 73.56 166 GLY A N 1
ATOM 1371 C CA . GLY A 1 166 ? 3.038 7.870 -11.462 1.00 73.56 166 GLY A CA 1
ATOM 1372 C C . GLY A 1 166 ? 2.027 6.869 -10.896 1.00 73.56 166 GLY A C 1
ATOM 1373 O O . GLY A 1 166 ? 1.581 7.021 -9.757 1.00 73.56 166 GLY A O 1
ATOM 1374 N N . PHE A 1 167 ? 1.728 5.804 -11.644 1.00 67.25 167 PHE A N 1
ATOM 1375 C CA . PHE A 1 167 ? 0.850 4.727 -11.183 1.00 67.25 167 PHE A CA 1
ATOM 1376 C C . PHE A 1 167 ? 1.440 3.936 -10.008 1.00 67.25 167 PHE A C 1
ATOM 1378 O O . PHE A 1 167 ? 0.728 3.679 -9.040 1.00 67.25 167 PHE A O 1
ATOM 1385 N N . GLN A 1 168 ? 2.733 3.598 -10.032 1.00 72.50 168 GLN A N 1
ATOM 1386 C CA . GLN A 1 168 ? 3.399 2.904 -8.922 1.00 72.50 168 GLN A CA 1
ATOM 1387 C C . GLN A 1 168 ? 3.373 3.731 -7.628 1.00 72.50 168 GLN A C 1
ATOM 1389 O 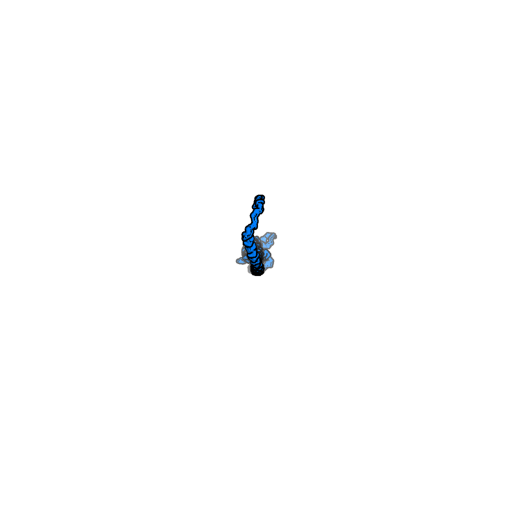O . GLN A 1 168 ? 3.107 3.188 -6.555 1.00 72.50 168 GLN A O 1
ATOM 1394 N N . MET A 1 169 ? 3.579 5.051 -7.708 1.00 76.19 169 MET A N 1
ATOM 1395 C CA . MET A 1 169 ? 3.446 5.926 -6.537 1.00 76.19 169 MET A CA 1
ATOM 1396 C C . MET A 1 169 ? 2.021 5.927 -5.977 1.00 76.19 169 MET A C 1
ATOM 1398 O O . MET A 1 169 ? 1.851 5.791 -4.767 1.00 76.19 169 MET A O 1
ATOM 1402 N N . GLN A 1 170 ? 1.004 6.022 -6.839 1.00 73.38 170 GLN A N 1
ATOM 1403 C CA . GLN A 1 170 ? -0.395 5.961 -6.408 1.00 73.38 170 GLN A CA 1
ATOM 1404 C C . GLN A 1 170 ? -0.727 4.625 -5.735 1.00 73.38 170 GLN A C 1
ATOM 1406 O O . GLN A 1 170 ? -1.343 4.625 -4.671 1.00 73.38 170 GLN A O 1
ATOM 1411 N N . ILE A 1 171 ? -0.273 3.502 -6.303 1.00 72.38 171 ILE A N 1
ATOM 1412 C CA . ILE A 1 171 ? -0.457 2.168 -5.711 1.00 72.38 171 ILE A CA 1
ATOM 1413 C C . ILE A 1 171 ? 0.186 2.109 -4.320 1.00 72.38 171 ILE A C 1
ATOM 1415 O O . ILE A 1 171 ? -0.465 1.712 -3.352 1.00 72.38 171 ILE A O 1
ATOM 1419 N N . ASN A 1 172 ? 1.425 2.584 -4.182 1.00 75.88 172 ASN A N 1
ATOM 1420 C CA . ASN A 1 172 ? 2.120 2.610 -2.896 1.00 75.88 172 ASN A CA 1
ATOM 1421 C C . ASN A 1 172 ? 1.414 3.495 -1.859 1.00 75.88 172 ASN A C 1
ATOM 1423 O O . ASN A 1 172 ? 1.310 3.116 -0.692 1.00 75.88 172 ASN A O 1
ATOM 1427 N N . GLU A 1 173 ? 0.879 4.650 -2.257 1.00 82.12 173 GLU A N 1
ATOM 1428 C CA . GLU A 1 173 ? 0.060 5.480 -1.370 1.00 82.12 173 GLU A CA 1
ATOM 1429 C C . GLU A 1 173 ? -1.241 4.789 -0.958 1.00 82.12 173 GLU A C 1
ATOM 1431 O O . GLU A 1 173 ? -1.632 4.865 0.209 1.00 82.12 173 GLU A O 1
ATOM 1436 N N . THR A 1 174 ? -1.917 4.105 -1.885 1.00 77.31 174 THR A N 1
ATOM 1437 C CA . THR A 1 174 ? -3.132 3.349 -1.559 1.00 77.31 174 THR A CA 1
ATOM 1438 C C . THR A 1 174 ? -2.844 2.186 -0.619 1.00 77.31 174 THR A C 1
ATOM 1440 O O . THR A 1 174 ? -3.595 2.001 0.336 1.00 77.31 174 THR A O 1
ATOM 1443 N N . ASN A 1 175 ? -1.725 1.481 -0.804 1.00 80.81 175 ASN A N 1
ATOM 1444 C CA . ASN A 1 175 ? -1.292 0.408 0.088 1.00 80.81 175 ASN A CA 1
ATOM 1445 C C . ASN A 1 175 ? -0.996 0.948 1.491 1.00 80.81 175 ASN A C 1
ATOM 1447 O O . ASN A 1 175 ? -1.522 0.418 2.464 1.00 80.81 175 ASN A O 1
ATOM 1451 N N . ARG A 1 176 ? -0.283 2.077 1.609 1.00 84.56 176 ARG A N 1
ATOM 1452 C CA . ARG A 1 176 ? -0.048 2.742 2.906 1.00 84.56 176 ARG A CA 1
ATOM 1453 C C . ARG A 1 176 ? -1.346 3.152 3.603 1.00 84.56 176 ARG A C 1
ATOM 1455 O O . ARG A 1 176 ? -1.484 2.978 4.811 1.00 84.56 176 ARG A O 1
ATOM 1462 N N . LYS A 1 177 ? -2.314 3.697 2.856 1.00 89.81 177 LYS A N 1
ATOM 1463 C CA . LYS A 1 177 ? -3.643 4.032 3.401 1.00 89.81 177 LYS A CA 1
ATOM 1464 C C . LYS A 1 177 ? -4.389 2.778 3.852 1.00 89.81 177 LYS A C 1
ATOM 1466 O O . LYS A 1 177 ? -5.030 2.800 4.899 1.00 89.81 177 LYS A O 1
ATOM 1471 N N . HIS A 1 178 ? -4.301 1.696 3.084 1.00 86.50 178 HIS A N 1
ATOM 1472 C CA . HIS A 1 178 ? -4.933 0.427 3.418 1.00 86.50 178 HIS A CA 1
ATOM 1473 C C . HIS A 1 178 ? -4.327 -0.201 4.680 1.00 86.50 178 HIS A C 1
ATOM 1475 O O . HIS A 1 178 ? -5.072 -0.593 5.574 1.00 86.50 178 HIS A O 1
ATOM 1481 N N . GLU A 1 179 ? -3.000 -0.210 4.808 1.00 88.00 179 GLU A N 1
ATOM 1482 C CA . GLU A 1 179 ? -2.291 -0.663 6.011 1.00 88.00 179 GLU A CA 1
ATOM 1483 C C . GLU A 1 179 ? -2.685 0.159 7.245 1.00 88.00 179 GLU A C 1
ATOM 1485 O O . GLU A 1 179 ? -3.011 -0.410 8.287 1.00 88.00 179 GLU A O 1
ATOM 1490 N N . ALA A 1 180 ? -2.744 1.490 7.122 1.00 90.56 180 ALA A N 1
ATOM 1491 C CA . ALA A 1 180 ? -3.176 2.364 8.212 1.00 90.56 180 ALA A CA 1
ATOM 1492 C C . ALA A 1 180 ? -4.622 2.072 8.658 1.00 90.56 180 ALA A C 1
ATOM 1494 O O . ALA A 1 180 ? -4.901 2.000 9.856 1.00 90.56 180 ALA A O 1
ATOM 1495 N N . LEU A 1 181 ? -5.536 1.855 7.704 1.00 90.69 181 LEU A N 1
ATOM 1496 C CA . LEU A 1 181 ? -6.922 1.476 7.992 1.00 90.69 181 LEU A CA 1
ATOM 1497 C C . LEU A 1 181 ? -7.024 0.080 8.617 1.00 90.69 181 LEU A C 1
ATOM 1499 O O . LEU A 1 181 ? -7.827 -0.118 9.529 1.00 90.69 181 LEU A O 1
ATOM 1503 N N . SER A 1 182 ? -6.213 -0.877 8.161 1.00 89.88 182 SER A N 1
ATOM 1504 C CA . SER A 1 182 ? -6.147 -2.222 8.743 1.00 89.88 182 SER A CA 1
ATOM 1505 C C . SER A 1 182 ? -5.727 -2.158 10.210 1.00 89.88 182 SER A C 1
ATOM 1507 O O . SER A 1 182 ? -6.386 -2.735 11.074 1.00 89.88 182 SER A O 1
ATOM 1509 N N . LEU A 1 183 ? -4.694 -1.371 10.512 1.00 90.81 183 LEU A N 1
ATOM 1510 C CA . LEU A 1 183 ? -4.184 -1.192 11.869 1.00 90.81 183 LEU A CA 1
ATOM 1511 C C . LEU A 1 183 ? -5.208 -0.487 12.776 1.00 90.81 183 LEU A C 1
ATOM 1513 O O . LEU A 1 183 ? -5.399 -0.875 13.928 1.00 90.81 183 LEU A O 1
ATOM 1517 N N . GLN A 1 184 ? -5.944 0.498 12.249 1.00 91.44 184 GLN A N 1
ATOM 1518 C CA . GLN A 1 184 ? -7.048 1.135 12.974 1.00 91.44 184 GLN A CA 1
ATOM 1519 C C . GLN A 1 184 ? -8.189 0.149 13.274 1.00 91.44 184 GLN A C 1
ATOM 1521 O O . GLN A 1 184 ? -8.733 0.161 14.380 1.00 91.44 184 GLN A O 1
ATOM 1526 N N . ASN A 1 185 ? -8.528 -0.721 12.321 1.00 92.38 185 ASN A N 1
ATOM 1527 C CA . ASN A 1 185 ? -9.525 -1.775 12.510 1.00 92.38 185 ASN A CA 1
ATOM 1528 C C . ASN A 1 185 ? -9.096 -2.784 13.583 1.00 92.38 185 ASN A C 1
ATOM 1530 O O . ASN A 1 185 ? -9.909 -3.180 14.415 1.00 92.38 185 ASN A O 1
ATOM 1534 N N . GLU A 1 186 ? -7.822 -3.180 13.609 1.00 90.75 186 GLU A N 1
ATOM 1535 C CA . GLU A 1 186 ? -7.292 -4.049 14.665 1.00 90.75 186 GLU A CA 1
ATOM 1536 C C . GLU A 1 186 ? -7.387 -3.400 16.048 1.00 90.75 186 GLU A C 1
ATOM 1538 O O . GLU A 1 186 ? -7.812 -4.051 17.004 1.00 90.75 186 GLU A O 1
ATOM 1543 N N . ILE A 1 187 ? -7.059 -2.109 16.161 1.00 92.56 187 ILE A N 1
ATOM 1544 C CA . ILE A 1 187 ? -7.212 -1.358 17.415 1.00 92.56 187 ILE A CA 1
ATOM 1545 C C . ILE A 1 187 ? -8.682 -1.325 17.848 1.00 92.56 187 ILE A C 1
ATOM 1547 O O . ILE A 1 187 ? -8.979 -1.536 19.022 1.00 92.56 187 ILE A O 1
ATOM 1551 N N . GLN A 1 188 ? -9.611 -1.073 16.921 1.00 91.06 188 GLN A N 1
ATOM 1552 C CA . GLN A 1 188 ? -11.043 -1.071 17.228 1.00 91.06 188 GLN A CA 1
ATOM 1553 C C . GLN A 1 188 ? -11.535 -2.445 17.686 1.00 91.06 188 GLN A C 1
ATOM 1555 O O . GLN A 1 188 ? -12.275 -2.514 18.663 1.00 91.06 188 GLN A O 1
ATOM 1560 N N . LYS A 1 189 ? -11.082 -3.533 17.050 1.00 91.00 189 LYS A N 1
ATOM 1561 C CA . LYS A 1 189 ? -11.408 -4.900 17.478 1.00 91.00 189 LYS A CA 1
ATOM 1562 C C . LYS A 1 189 ? -10.918 -5.196 18.893 1.00 91.00 189 LYS A C 1
ATOM 1564 O O . LYS A 1 189 ? -11.690 -5.726 19.681 1.00 91.00 189 LYS A O 1
ATOM 1569 N N . ARG A 1 190 ? -9.681 -4.812 19.236 1.00 91.94 190 ARG A N 1
ATOM 1570 C CA . ARG A 1 190 ? -9.154 -4.990 20.603 1.00 91.94 190 ARG A CA 1
ATOM 1571 C C . ARG A 1 190 ? -9.970 -4.216 21.633 1.00 91.94 190 ARG A C 1
ATOM 1573 O O . ARG A 1 190 ? -10.356 -4.790 22.639 1.00 91.94 190 ARG A O 1
ATOM 1580 N N . LYS A 1 191 ? -10.303 -2.953 21.348 1.00 91.69 191 LYS A N 1
ATOM 1581 C CA . LYS A 1 191 ? -11.162 -2.145 22.230 1.00 91.69 191 LYS A CA 1
ATOM 1582 C C . LYS A 1 191 ? -12.545 -2.762 22.419 1.00 91.69 191 LYS A C 1
ATOM 1584 O O . LYS A 1 191 ? -13.086 -2.727 23.514 1.00 91.69 191 LYS A O 1
ATOM 1589 N N . LEU A 1 192 ? -13.127 -3.306 21.352 1.00 93.69 192 LEU A N 1
ATOM 1590 C CA . LEU A 1 192 ? -14.438 -3.944 21.423 1.00 93.69 192 LEU A CA 1
ATOM 1591 C C . LEU A 1 192 ? -14.384 -5.217 22.277 1.00 93.69 192 LEU A C 1
ATOM 1593 O O . LEU A 1 192 ? -15.257 -5.417 23.112 1.00 93.69 192 LEU A O 1
ATOM 1597 N N . GLN A 1 193 ? -13.316 -6.005 22.140 1.00 94.19 193 GLN A N 1
ATOM 1598 C CA . GLN A 1 193 ? -13.076 -7.175 22.980 1.00 94.19 193 GLN A CA 1
ATOM 1599 C C . GLN A 1 193 ? -12.870 -6.801 24.460 1.00 94.19 193 GLN A C 1
ATOM 1601 O O . GLN A 1 193 ? -13.455 -7.437 25.330 1.00 94.19 193 GLN A O 1
ATOM 1606 N N . GLU A 1 194 ? -12.111 -5.740 24.759 1.00 93.19 194 GLU A N 1
ATOM 1607 C CA . GLU A 1 194 ? -11.940 -5.235 26.133 1.00 93.19 194 GLU A CA 1
ATOM 1608 C C . GLU A 1 194 ? -13.285 -4.848 26.770 1.00 93.19 194 GLU A C 1
ATOM 1610 O O . GLU A 1 194 ? -13.553 -5.215 27.914 1.00 93.19 194 GLU A O 1
ATOM 1615 N N . VAL A 1 195 ? -14.156 -4.167 26.015 1.00 93.75 195 VAL A N 1
ATOM 1616 C CA . VAL A 1 195 ? -15.505 -3.787 26.472 1.00 93.75 195 VAL A CA 1
ATOM 1617 C C . VAL A 1 195 ? -16.396 -5.014 26.689 1.00 93.75 195 VAL A C 1
ATOM 1619 O O . VAL A 1 195 ? -17.159 -5.058 27.654 1.00 93.75 195 VAL A O 1
ATOM 1622 N N . GLU A 1 196 ? -16.315 -6.026 25.823 1.00 92.12 196 GLU A N 1
ATOM 1623 C CA . GLU A 1 196 ? -17.056 -7.280 26.001 1.00 92.12 196 GLU A CA 1
ATOM 1624 C C . GLU A 1 196 ? -16.601 -8.036 27.259 1.00 92.12 196 GLU A C 1
ATOM 1626 O O . GLU A 1 196 ? -17.440 -8.507 28.030 1.00 92.12 196 GLU A O 1
ATOM 1631 N N . GLU A 1 197 ? -15.291 -8.107 27.505 1.00 94.25 197 GLU A N 1
ATOM 1632 C CA . GLU A 1 197 ? -14.707 -8.738 28.694 1.00 94.25 197 GLU A CA 1
ATOM 1633 C C . GLU A 1 197 ? -15.035 -7.967 29.985 1.00 94.25 197 GLU A C 1
ATOM 1635 O O . GLU A 1 197 ? -15.300 -8.570 31.026 1.00 94.25 197 GLU A O 1
ATOM 1640 N N . GLU A 1 198 ? -15.038 -6.633 29.948 1.00 92.94 198 GLU A N 1
ATOM 1641 C CA . GLU A 1 198 ? -15.477 -5.791 31.066 1.00 92.94 198 GLU A CA 1
ATOM 1642 C C . GLU A 1 198 ? -16.973 -5.972 31.352 1.00 92.94 198 GLU A C 1
ATOM 1644 O O . GLU A 1 198 ? -17.343 -6.272 32.486 1.00 92.94 198 GLU A O 1
ATOM 1649 N N . SER A 1 199 ? -17.826 -5.943 30.324 1.00 93.44 199 SER A N 1
ATOM 1650 C CA . SER A 1 199 ? -19.265 -6.187 30.487 1.00 93.44 199 SER A CA 1
ATOM 1651 C C . SER A 1 199 ? -19.564 -7.591 31.025 1.00 93.44 199 SER A C 1
ATOM 1653 O O . SER A 1 199 ? -20.484 -7.768 31.827 1.00 93.44 199 SER A O 1
ATOM 1655 N N . ALA A 1 200 ? -18.798 -8.606 30.614 1.00 94.00 200 ALA A N 1
ATOM 1656 C CA . ALA A 1 200 ? -18.932 -9.958 31.148 1.00 94.00 200 ALA A CA 1
ATOM 1657 C C . ALA A 1 200 ? -18.584 -10.018 32.645 1.00 94.00 200 ALA A C 1
ATOM 1659 O O . ALA A 1 200 ? -19.327 -10.635 33.412 1.00 94.00 200 ALA A O 1
ATOM 1660 N N . ARG A 1 20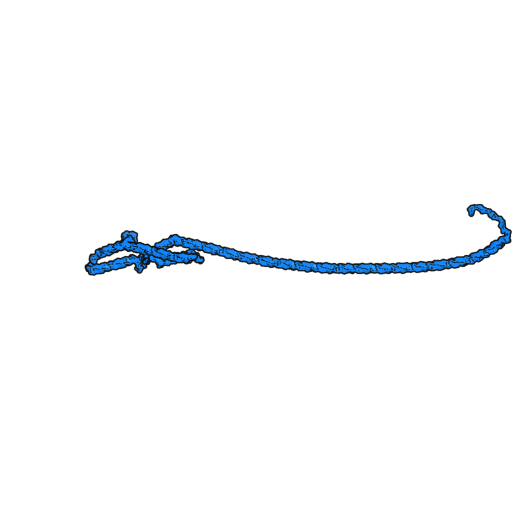1 ? -17.510 -9.333 33.065 1.00 94.25 201 ARG A N 1
ATOM 1661 C CA . ARG A 1 201 ? -17.114 -9.225 34.479 1.00 94.25 201 ARG A CA 1
ATOM 1662 C C . ARG A 1 201 ? -18.178 -8.522 35.315 1.00 94.25 201 ARG A C 1
ATOM 1664 O O . ARG A 1 201 ? -18.595 -9.070 36.331 1.00 94.25 201 ARG A O 1
ATOM 1671 N N . GLU A 1 202 ? -18.689 -7.382 34.853 1.00 93.00 202 GLU A N 1
ATOM 1672 C CA . GLU A 1 202 ? -19.762 -6.653 35.543 1.00 93.00 202 GLU A CA 1
ATOM 1673 C C . GLU A 1 202 ? -21.026 -7.509 35.705 1.00 93.00 202 GLU A C 1
ATOM 1675 O O . GLU A 1 202 ? -21.641 -7.526 36.771 1.00 93.00 202 GLU A O 1
ATOM 1680 N N . ARG A 1 203 ? -21.418 -8.270 34.672 1.00 93.00 203 ARG A N 1
ATOM 1681 C CA . ARG A 1 203 ? -22.567 -9.188 34.764 1.00 93.00 203 ARG A CA 1
ATOM 1682 C C . ARG A 1 203 ? -22.341 -10.292 35.789 1.00 93.00 203 ARG A C 1
ATOM 1684 O O . ARG A 1 203 ? -23.280 -10.647 36.501 1.00 93.00 203 ARG A O 1
ATOM 1691 N N . GLU A 1 204 ? -21.133 -10.844 35.865 1.00 95.06 204 GLU A N 1
ATOM 1692 C CA . GLU A 1 204 ? -20.798 -11.870 36.852 1.00 95.06 204 GLU A CA 1
ATOM 1693 C C . GLU A 1 204 ? -20.818 -11.301 38.278 1.00 95.06 204 GLU A C 1
ATOM 1695 O O . GLU A 1 204 ? -21.407 -11.910 39.174 1.00 95.06 204 GLU A O 1
ATOM 1700 N N . GLU A 1 205 ? -20.247 -10.112 38.488 1.00 94.19 205 GLU A N 1
ATOM 1701 C CA . GLU A 1 205 ? -20.282 -9.409 39.775 1.00 94.19 205 GLU A CA 1
ATOM 1702 C C . GLU A 1 205 ? -21.715 -9.081 40.203 1.00 94.19 205 GLU A C 1
ATOM 1704 O O . GLU A 1 205 ? -22.110 -9.392 41.329 1.00 94.19 205 GLU A O 1
ATOM 1709 N N . HIS A 1 206 ? -22.536 -8.546 39.295 1.00 92.88 206 HIS A N 1
ATOM 1710 C CA . HIS A 1 206 ? -23.954 -8.308 39.555 1.00 92.88 206 HIS A CA 1
ATOM 1711 C C . HIS A 1 206 ? -24.709 -9.601 39.876 1.00 92.88 206 HIS A C 1
ATOM 1713 O O . HIS A 1 206 ? -25.538 -9.616 40.787 1.00 92.88 206 HIS A O 1
ATOM 1719 N N . SER A 1 207 ? -24.417 -10.698 39.172 1.00 94.75 207 SER A N 1
ATOM 1720 C CA . SER A 1 207 ? -25.022 -12.002 39.453 1.00 94.75 207 SER A CA 1
ATOM 1721 C C . SER A 1 207 ? -24.650 -12.513 40.848 1.00 94.75 207 SER A C 1
ATOM 1723 O O . SER A 1 207 ? -25.525 -13.007 41.560 1.00 94.75 207 SER A O 1
ATOM 1725 N N . LYS A 1 208 ? -23.383 -12.379 41.262 1.00 95.50 208 LYS A N 1
ATOM 1726 C CA . LYS A 1 208 ? -22.931 -12.749 42.614 1.00 95.50 208 LYS A CA 1
ATOM 1727 C C . LYS A 1 208 ? -23.595 -11.882 43.680 1.00 95.50 208 LYS A C 1
ATOM 1729 O O . LYS A 1 208 ? -24.155 -12.419 44.628 1.00 95.50 208 LYS A O 1
ATOM 1734 N N . ALA A 1 209 ? -23.645 -10.566 43.476 1.00 93.62 209 ALA A N 1
ATOM 1735 C CA . ALA A 1 209 ? -24.308 -9.648 44.399 1.00 93.62 209 ALA A CA 1
ATOM 1736 C C . ALA A 1 209 ? -25.803 -9.976 44.579 1.00 93.62 209 ALA A C 1
ATOM 1738 O O . ALA A 1 209 ? -26.323 -9.926 45.694 1.00 93.62 209 ALA A O 1
ATOM 1739 N N . LEU A 1 210 ? -26.499 -10.355 43.500 1.00 94.25 210 LEU A N 1
ATOM 1740 C CA . LEU A 1 210 ? -27.893 -10.799 43.572 1.00 94.25 210 LEU A CA 1
ATOM 1741 C C . LEU A 1 210 ? -28.048 -12.118 44.339 1.00 94.25 210 LEU A C 1
ATOM 1743 O O . LEU A 1 210 ? -28.998 -12.252 45.112 1.00 94.25 210 LEU A O 1
ATOM 1747 N N . GLN A 1 211 ? -27.130 -13.072 44.158 1.00 95.12 211 GLN A N 1
ATOM 1748 C CA . GLN A 1 211 ? -27.123 -14.325 44.921 1.00 95.12 211 GLN A CA 1
ATOM 1749 C C . GLN A 1 211 ? -26.877 -14.080 46.413 1.00 95.12 211 GLN A C 1
ATOM 1751 O O . GLN A 1 211 ? -27.636 -14.585 47.239 1.00 95.12 211 GLN A O 1
ATOM 1756 N N . ASP A 1 212 ? -25.896 -13.247 46.760 1.00 95.50 212 ASP A N 1
ATOM 1757 C CA . ASP A 1 212 ? -25.600 -12.884 48.149 1.00 95.50 212 ASP A CA 1
ATOM 1758 C C . ASP A 1 212 ? -26.782 -12.159 48.803 1.00 95.50 212 ASP A C 1
ATOM 1760 O O . ASP A 1 212 ? -27.129 -12.420 49.957 1.00 95.50 212 ASP A O 1
ATOM 1764 N N . MET A 1 213 ? -27.453 -11.270 48.062 1.00 93.81 213 MET A N 1
ATOM 1765 C CA . MET A 1 213 ? -28.654 -10.591 48.545 1.00 93.81 213 MET A CA 1
ATOM 1766 C C . MET A 1 213 ? -29.813 -11.574 48.754 1.00 93.81 213 MET A C 1
ATOM 1768 O O . MET A 1 213 ? -30.523 -11.481 49.756 1.00 93.81 213 MET A O 1
ATOM 1772 N N . ALA A 1 214 ? -30.000 -12.530 47.840 1.00 93.62 214 ALA A N 1
ATOM 1773 C CA . ALA A 1 214 ? -31.015 -13.570 47.972 1.00 93.62 214 ALA A CA 1
ATOM 1774 C C . ALA A 1 214 ? -30.753 -14.469 49.191 1.00 93.62 214 ALA A C 1
ATOM 1776 O O . ALA A 1 214 ? -31.682 -14.734 49.956 1.00 93.62 214 ALA A O 1
ATOM 1777 N N . GLU A 1 215 ? -29.504 -14.878 49.421 1.00 95.50 215 GLU A N 1
ATOM 1778 C CA . GLU A 1 215 ? -29.131 -15.710 50.568 1.00 95.50 215 GLU A CA 1
ATOM 1779 C C . GLU A 1 215 ? -29.261 -14.943 51.890 1.00 95.50 215 GLU A C 1
ATOM 1781 O O . GLU A 1 215 ? -29.852 -15.448 52.846 1.00 95.50 215 GLU A O 1
ATOM 1786 N N . ASN A 1 216 ? -28.822 -13.681 51.937 1.00 94.81 216 ASN A N 1
ATOM 1787 C CA . ASN A 1 216 ? -29.026 -12.824 53.106 1.00 94.81 216 ASN A CA 1
ATOM 1788 C C . ASN A 1 216 ? -30.512 -12.632 53.428 1.00 94.81 216 ASN A C 1
ATOM 1790 O O . ASN A 1 216 ? -30.904 -12.707 54.595 1.00 94.81 216 ASN A O 1
ATOM 1794 N N . ASN A 1 217 ? -31.354 -12.435 52.410 1.00 93.94 217 ASN A N 1
ATOM 1795 C CA . ASN A 1 217 ? -32.802 -12.348 52.591 1.00 93.94 217 ASN A CA 1
ATOM 1796 C C . ASN A 1 217 ? -33.386 -13.670 53.102 1.00 93.94 217 ASN A C 1
ATOM 1798 O O . ASN A 1 217 ? -34.205 -13.652 54.020 1.00 93.94 217 ASN A O 1
ATOM 1802 N N . ARG A 1 218 ? -32.938 -14.813 52.568 1.00 95.44 218 ARG A N 1
ATOM 1803 C CA . ARG A 1 218 ? -33.351 -16.148 53.027 1.00 95.44 218 ARG A CA 1
ATOM 1804 C C . ARG A 1 218 ? -33.030 -16.345 54.510 1.00 95.44 218 ARG A C 1
ATOM 1806 O O . ARG A 1 218 ? -33.923 -16.680 55.286 1.00 95.44 218 ARG A O 1
ATOM 1813 N N . ILE A 1 219 ? -31.793 -16.049 54.914 1.00 95.25 219 ILE A N 1
ATOM 1814 C CA . ILE A 1 219 ? -31.339 -16.119 56.311 1.00 95.25 219 ILE A CA 1
ATOM 1815 C C . ILE A 1 219 ? -32.130 -15.142 57.195 1.00 95.25 219 ILE A C 1
ATOM 1817 O O . ILE A 1 219 ? -32.500 -15.476 58.322 1.00 95.25 219 ILE A O 1
ATOM 1821 N N . GLY A 1 220 ? -32.399 -13.927 56.707 1.00 93.75 220 GLY A N 1
ATOM 1822 C CA . GLY A 1 220 ? -33.187 -12.920 57.420 1.00 93.75 220 GLY A CA 1
ATOM 1823 C C . GLY A 1 220 ? -34.623 -13.376 57.691 1.00 93.75 220 GLY A C 1
ATOM 1824 O O . GLY A 1 220 ? -35.105 -13.250 58.819 1.00 93.75 220 GLY A O 1
ATOM 1825 N N . ILE A 1 221 ? -35.280 -13.964 56.688 1.00 93.31 221 ILE A N 1
ATOM 1826 C CA . ILE A 1 221 ? -36.626 -14.541 56.812 1.00 93.31 221 ILE A CA 1
ATOM 1827 C C . ILE A 1 221 ? -36.617 -15.713 57.797 1.00 93.31 221 ILE A C 1
ATOM 1829 O O . ILE A 1 221 ? -37.471 -15.773 58.678 1.00 93.31 221 ILE A O 1
ATOM 1833 N N . GLU A 1 222 ? -35.637 -16.612 57.707 1.00 94.25 222 GLU A N 1
ATOM 1834 C CA . GLU A 1 222 ? -35.523 -17.764 58.608 1.00 94.25 222 GLU A CA 1
ATOM 1835 C C . GLU A 1 222 ? -35.344 -17.335 60.074 1.00 94.25 222 GLU A C 1
ATOM 1837 O O . GLU A 1 222 ? -36.031 -17.834 60.966 1.00 94.25 222 GLU A O 1
ATOM 1842 N N . LYS A 1 223 ? -34.492 -16.335 60.335 1.00 94.44 223 LYS A N 1
ATOM 1843 C CA . LYS A 1 223 ? -34.343 -15.745 61.675 1.00 94.44 223 LYS A CA 1
ATOM 1844 C C . LYS A 1 223 ? -35.649 -15.134 62.177 1.00 94.44 223 LYS A C 1
ATOM 1846 O O . LYS A 1 223 ? -35.996 -15.327 63.339 1.00 94.44 223 LYS A O 1
ATOM 1851 N N . MET A 1 224 ? -36.369 -14.411 61.320 1.00 93.25 224 MET A N 1
ATOM 1852 C CA . MET A 1 224 ? -37.653 -13.806 61.677 1.00 93.25 224 MET A CA 1
ATOM 1853 C C . MET A 1 224 ? -38.689 -14.871 62.055 1.00 93.25 224 MET A C 1
ATOM 1855 O O . MET A 1 224 ? -39.344 -14.732 63.087 1.00 93.25 224 MET A O 1
ATOM 1859 N N . LEU A 1 225 ? -38.791 -15.948 61.269 1.00 93.81 225 LEU A N 1
ATOM 1860 C CA . LEU A 1 225 ? -39.683 -17.075 61.547 1.00 93.81 225 LEU A CA 1
ATOM 1861 C C . LEU A 1 225 ? -39.330 -17.759 62.871 1.00 93.81 225 LEU A C 1
ATOM 1863 O O . LEU A 1 225 ? -40.218 -18.004 63.683 1.00 93.81 225 LEU A O 1
ATOM 1867 N N . ASN A 1 226 ? -38.043 -17.991 63.136 1.00 94.06 226 ASN A N 1
ATOM 1868 C CA . ASN A 1 226 ? -37.593 -18.581 64.398 1.00 94.06 226 ASN A CA 1
ATOM 1869 C C . ASN A 1 226 ? -37.927 -17.692 65.607 1.00 94.06 226 ASN A C 1
ATOM 1871 O O . ASN A 1 226 ? -38.416 -18.191 66.619 1.00 94.06 226 ASN A O 1
ATOM 1875 N N . ILE A 1 227 ? -37.730 -16.372 65.499 1.00 93.56 227 ILE A N 1
ATOM 1876 C CA . ILE A 1 227 ? -38.112 -15.415 66.552 1.00 93.56 227 ILE A CA 1
ATOM 1877 C C . ILE A 1 227 ? -39.633 -15.405 66.750 1.00 93.56 227 ILE A C 1
ATOM 1879 O O . ILE A 1 227 ? -40.115 -15.366 67.885 1.00 93.56 227 ILE A O 1
ATOM 1883 N N . GLN A 1 228 ? -40.405 -15.433 65.661 1.00 92.00 228 GLN A N 1
ATOM 1884 C CA . GLN A 1 228 ? -41.863 -15.477 65.719 1.00 92.00 228 GLN A CA 1
ATOM 1885 C C . GLN A 1 228 ? -42.352 -16.753 66.413 1.00 92.00 228 GLN A C 1
ATOM 1887 O O . GLN A 1 228 ? -43.234 -16.674 67.268 1.00 92.00 228 GLN A O 1
ATOM 1892 N N . GLU A 1 229 ? -41.749 -17.901 66.107 1.00 93.06 229 GLU A N 1
ATOM 1893 C CA . GLU A 1 229 ? -42.077 -19.182 66.731 1.00 93.06 229 GLU A CA 1
ATOM 1894 C C . GLU A 1 229 ? -41.689 -19.209 68.216 1.00 93.06 229 GLU A C 1
ATOM 1896 O O . GLU A 1 229 ? -42.485 -19.621 69.061 1.00 93.06 229 GLU A O 1
ATOM 1901 N N . GLU A 1 230 ? -40.519 -18.678 68.581 1.00 93.50 230 GLU A N 1
ATOM 1902 C CA . GLU A 1 230 ? -40.114 -18.556 69.985 1.00 93.50 230 GLU A CA 1
ATOM 1903 C C . GLU A 1 230 ? -41.079 -17.654 70.775 1.00 93.50 230 GLU A C 1
ATOM 1905 O O . GLU A 1 230 ? -41.470 -17.970 71.904 1.00 93.50 230 GLU A O 1
ATOM 1910 N N . ASN A 1 231 ? -41.521 -16.548 70.171 1.00 91.75 231 ASN A N 1
ATOM 1911 C CA . ASN A 1 231 ? -42.517 -15.658 70.760 1.00 91.75 231 ASN A CA 1
ATOM 1912 C C . ASN A 1 231 ? -43.888 -16.331 70.890 1.00 91.75 231 ASN A C 1
ATOM 1914 O O . ASN A 1 231 ? -44.541 -16.173 71.925 1.00 91.75 231 ASN A O 1
ATOM 1918 N N . ARG A 1 232 ? -44.306 -17.114 69.887 1.00 92.38 232 ARG A N 1
ATOM 1919 C CA . ARG A 1 232 ? -45.536 -17.919 69.923 1.00 92.38 232 ARG A CA 1
ATOM 1920 C C . ARG A 1 232 ? -45.499 -18.899 71.093 1.00 92.38 232 ARG A C 1
ATOM 1922 O O . ARG A 1 232 ? -46.414 -18.899 71.911 1.00 92.38 232 ARG A O 1
ATOM 1929 N N . LEU A 1 233 ? -44.400 -19.637 71.249 1.00 93.81 233 LEU A N 1
ATOM 1930 C CA . LEU A 1 233 ? -44.194 -20.578 72.354 1.00 93.81 233 LEU A CA 1
ATOM 1931 C C . LEU A 1 233 ? -44.178 -19.885 73.725 1.00 93.81 233 LEU A C 1
ATOM 1933 O O . LEU A 1 233 ? -44.789 -20.376 74.676 1.00 93.81 233 LEU A O 1
ATOM 1937 N N . LYS A 1 234 ? -43.514 -18.727 73.851 1.00 93.12 234 LYS A N 1
ATOM 1938 C CA . LYS A 1 234 ? -43.548 -17.917 75.085 1.00 93.12 234 LYS A CA 1
ATOM 1939 C C . LYS A 1 234 ? -44.966 -17.459 75.417 1.00 93.12 234 LYS A C 1
ATOM 1941 O O . LYS A 1 234 ? -45.352 -17.473 76.585 1.00 93.12 234 LYS A O 1
ATOM 1946 N N . HIS A 1 235 ? -45.735 -17.053 74.410 1.00 89.69 235 HIS A N 1
ATOM 1947 C CA . HIS A 1 235 ? -47.119 -16.642 74.594 1.00 89.69 235 HIS A CA 1
ATOM 1948 C C . HIS A 1 235 ? -48.002 -17.818 75.029 1.00 89.69 235 HIS A C 1
ATOM 1950 O O . HIS A 1 235 ? -48.728 -17.695 76.011 1.00 89.69 235 HIS A O 1
ATOM 1956 N N . GLU A 1 236 ? -47.875 -18.980 74.385 1.00 91.94 236 GLU A N 1
ATOM 1957 C CA . GLU A 1 236 ? -48.591 -20.201 74.772 1.00 91.94 236 GLU A CA 1
ATOM 1958 C C . GLU A 1 236 ? -48.296 -20.622 76.217 1.00 91.94 236 GLU A C 1
ATOM 1960 O O . GLU A 1 236 ? -49.219 -20.988 76.947 1.00 91.94 236 GLU A O 1
ATOM 1965 N N . ARG A 1 237 ? -47.035 -20.530 76.665 1.00 92.25 237 ARG A N 1
ATOM 1966 C CA . ARG A 1 237 ? -46.671 -20.791 78.069 1.00 92.25 237 ARG A CA 1
ATOM 1967 C C . ARG A 1 237 ? -47.364 -19.821 79.022 1.00 92.25 237 ARG A C 1
ATOM 1969 O O . ARG A 1 237 ? -48.010 -20.275 79.958 1.00 92.25 237 ARG A O 1
ATOM 1976 N N . LYS A 1 238 ? -47.317 -18.513 78.740 1.00 91.81 238 LYS A N 1
ATOM 1977 C CA . LYS A 1 238 ? -48.018 -17.502 79.552 1.00 91.81 238 LYS A CA 1
ATOM 1978 C C . LYS A 1 238 ? -49.523 -17.748 79.614 1.00 91.81 238 LYS A C 1
ATOM 1980 O O . LYS A 1 238 ? -50.127 -17.579 80.666 1.00 91.81 238 LYS A O 1
ATOM 1985 N N . VAL A 1 239 ? -50.138 -18.150 78.502 1.00 90.44 239 VAL A N 1
ATOM 1986 C CA . VAL A 1 239 ? -51.566 -18.488 78.469 1.00 90.44 239 VAL A CA 1
ATOM 1987 C C . VAL A 1 239 ? -51.852 -19.695 79.366 1.00 90.44 239 VAL A C 1
ATOM 1989 O O . VAL A 1 239 ? -52.780 -19.628 80.168 1.00 90.44 239 VAL A O 1
ATOM 1992 N N . LYS A 1 240 ? -51.045 -20.763 79.297 1.00 91.75 240 LYS A N 1
ATOM 1993 C CA . LYS A 1 240 ? -51.184 -21.926 80.192 1.00 91.75 240 LYS A CA 1
ATOM 1994 C C . LYS A 1 240 ? -51.022 -21.549 81.665 1.00 91.75 240 LYS A C 1
ATOM 1996 O O . LYS A 1 240 ? -51.881 -21.905 82.463 1.00 91.75 240 LYS A O 1
ATOM 2001 N N . GLU A 1 241 ? -49.998 -20.770 82.004 1.00 91.56 241 GLU A N 1
ATOM 2002 C CA . GLU A 1 241 ? -49.768 -20.276 83.370 1.00 91.56 241 GLU A CA 1
ATOM 2003 C C . GLU A 1 241 ? -50.957 -19.452 83.889 1.00 91.56 241 GLU A C 1
ATOM 2005 O O . GLU A 1 241 ? -51.386 -19.630 85.027 1.00 91.56 241 GLU A O 1
ATOM 2010 N N . LEU A 1 242 ? -51.544 -18.585 83.054 1.00 89.50 242 LEU A N 1
ATOM 2011 C CA . LEU A 1 242 ? -52.745 -17.823 83.413 1.00 89.50 242 LEU A CA 1
ATOM 2012 C C . LEU A 1 242 ? -53.965 -18.726 83.626 1.00 89.50 242 LEU A C 1
ATOM 2014 O O . LEU A 1 242 ? -54.729 -18.498 84.564 1.00 89.50 242 LEU A O 1
ATOM 2018 N N . TYR A 1 243 ? -54.150 -19.750 82.787 1.00 89.31 243 TYR A N 1
ATOM 2019 C CA . TYR A 1 243 ? -55.210 -20.745 82.972 1.00 89.31 243 TYR A CA 1
ATOM 2020 C C . TYR A 1 243 ? -55.035 -21.522 84.282 1.00 89.31 243 TYR A C 1
ATOM 2022 O O . TYR A 1 243 ? -56.002 -21.678 85.029 1.00 89.31 243 TYR A O 1
ATOM 2030 N N . GLU A 1 244 ? -53.816 -21.965 84.593 1.00 90.62 244 GLU A N 1
ATOM 2031 C CA . GLU A 1 244 ? -53.490 -22.675 85.834 1.00 90.62 244 GLU A CA 1
ATOM 2032 C C . GLU A 1 244 ? -53.687 -21.785 87.068 1.00 90.62 244 GLU A C 1
ATOM 2034 O O . GLU A 1 244 ? -54.359 -22.193 88.016 1.00 90.62 244 GLU A O 1
ATOM 2039 N N . ALA A 1 245 ? -53.190 -20.545 87.040 1.00 88.75 245 ALA A N 1
ATOM 2040 C CA . ALA A 1 245 ? -53.377 -19.576 88.118 1.00 88.75 245 ALA A CA 1
ATOM 2041 C C . ALA A 1 245 ? -54.862 -19.241 88.337 1.00 88.75 245 ALA A C 1
ATOM 2043 O O . ALA A 1 245 ? -55.320 -19.131 89.477 1.00 88.75 245 ALA A O 1
ATOM 2044 N N . ASN A 1 246 ? -55.643 -19.121 87.259 1.00 89.50 246 ASN A N 1
ATOM 2045 C CA . ASN A 1 246 ? -57.084 -18.910 87.357 1.00 89.50 246 ASN A CA 1
ATOM 2046 C C . ASN A 1 246 ? -57.793 -20.131 87.966 1.00 89.50 246 ASN A C 1
ATOM 2048 O O . ASN A 1 246 ? -58.619 -19.976 88.863 1.00 89.50 246 ASN A O 1
ATOM 2052 N N . HIS A 1 247 ? -57.431 -21.349 87.551 1.00 86.81 247 HIS A N 1
ATOM 2053 C CA . HIS A 1 247 ? -57.956 -22.576 88.154 1.00 86.81 247 HIS A CA 1
ATOM 2054 C C . HIS A 1 247 ? -57.626 -22.685 89.645 1.00 86.81 247 HIS A C 1
ATOM 2056 O O . HIS A 1 247 ? -58.505 -23.034 90.434 1.00 86.81 247 HIS A O 1
ATOM 2062 N N . GLN A 1 248 ? -56.399 -22.348 90.048 1.00 88.44 248 GLN A N 1
ATOM 2063 C CA . GLN A 1 248 ? -56.002 -22.308 91.457 1.00 88.44 248 GLN A CA 1
ATOM 2064 C C . GLN A 1 248 ? -56.821 -21.279 92.240 1.00 88.44 248 GLN A C 1
ATOM 2066 O O . GLN A 1 248 ? -57.362 -21.603 93.296 1.00 88.44 248 GLN A O 1
ATOM 2071 N N . ARG A 1 249 ? -57.005 -20.073 91.691 1.00 84.88 249 ARG A N 1
ATOM 2072 C CA . ARG A 1 249 ? -57.823 -19.024 92.312 1.00 84.88 249 ARG A CA 1
ATOM 2073 C C . ARG A 1 249 ? -59.282 -19.449 92.473 1.00 84.88 249 ARG A C 1
ATOM 2075 O O . ARG A 1 249 ? -59.873 -19.213 93.524 1.00 84.88 249 ARG A O 1
ATOM 2082 N N . ILE A 1 250 ? -59.863 -20.096 91.461 1.00 85.12 250 ILE A N 1
ATOM 2083 C CA . ILE A 1 250 ? -61.213 -20.670 91.550 1.00 85.12 250 ILE A CA 1
ATOM 2084 C C . ILE A 1 250 ? -61.255 -21.726 92.659 1.00 85.12 250 ILE A C 1
ATOM 2086 O O . ILE A 1 250 ? -62.138 -21.655 93.511 1.00 85.12 250 ILE A O 1
ATOM 2090 N N . ALA A 1 251 ? -60.278 -22.640 92.706 1.00 86.38 251 ALA A N 1
ATOM 2091 C CA . ALA A 1 251 ? -60.194 -23.686 93.724 1.00 86.38 251 ALA A CA 1
ATOM 2092 C C . ALA A 1 251 ? -60.105 -23.110 95.152 1.00 86.38 251 ALA A C 1
ATOM 2094 O O . ALA A 1 251 ? -60.813 -23.574 96.052 1.00 86.38 251 ALA A O 1
ATOM 2095 N N . GLU A 1 252 ? -59.289 -22.076 95.363 1.00 85.62 252 GLU A N 1
ATOM 2096 C CA . GLU A 1 252 ? -59.184 -21.350 96.633 1.00 85.62 252 GLU A CA 1
ATOM 2097 C C . GLU A 1 252 ? -60.492 -20.657 97.016 1.00 85.62 252 GLU A C 1
ATOM 2099 O O . GLU A 1 252 ? -60.931 -20.773 98.163 1.00 85.62 252 GLU A O 1
ATOM 2104 N N . MET A 1 253 ? -61.157 -19.995 96.061 1.00 81.81 253 MET A N 1
ATOM 2105 C CA . MET A 1 253 ? -62.464 -19.386 96.303 1.00 81.81 253 MET A CA 1
ATOM 2106 C C . MET A 1 253 ? -63.491 -20.436 96.733 1.00 81.81 253 MET A C 1
ATOM 2108 O O . MET A 1 253 ? -64.156 -20.225 97.747 1.00 81.81 253 MET A O 1
ATOM 2112 N N . THR A 1 254 ? -63.566 -21.591 96.062 1.00 81.12 254 THR A N 1
ATOM 2113 C CA . THR A 1 254 ? -64.449 -22.697 96.477 1.00 81.12 254 THR A CA 1
ATOM 2114 C C . THR A 1 254 ? -64.110 -23.239 97.861 1.00 81.12 254 THR A C 1
ATOM 2116 O O . THR A 1 254 ? -65.021 -23.423 98.661 1.00 81.12 254 THR A O 1
ATOM 2119 N N . LYS A 1 255 ? -62.826 -23.423 98.203 1.00 81.94 255 LYS A N 1
ATOM 2120 C CA . LYS A 1 255 ? -62.423 -23.844 99.559 1.00 81.94 255 LYS A CA 1
ATOM 2121 C C . LYS A 1 255 ? -62.811 -22.807 100.614 1.00 81.94 255 LYS A C 1
ATOM 2123 O O . LYS A 1 255 ? -63.231 -23.166 101.709 1.00 81.94 255 LYS A O 1
ATOM 2128 N N . SER A 1 256 ? -62.677 -21.517 100.302 1.00 79.50 256 SER A N 1
ATOM 2129 C CA . SER A 1 256 ? -63.071 -20.438 101.214 1.00 79.50 256 SER A CA 1
ATOM 2130 C C . SER A 1 256 ? -64.591 -20.352 101.395 1.00 79.50 256 SER A C 1
ATOM 2132 O O . SER A 1 256 ? -65.055 -20.092 102.503 1.00 79.50 256 SER A O 1
ATOM 2134 N N . ALA A 1 257 ? -65.360 -20.614 100.333 1.00 77.19 257 ALA A N 1
ATOM 2135 C CA . ALA A 1 257 ? -66.814 -20.687 100.378 1.00 77.19 257 ALA A CA 1
ATOM 2136 C C . ALA A 1 257 ? -67.271 -21.889 101.214 1.00 77.19 257 ALA A C 1
ATOM 2138 O O . ALA A 1 257 ? -68.056 -21.705 102.136 1.00 77.19 257 ALA A O 1
ATOM 2139 N N . GLN A 1 258 ? -66.680 -23.069 100.994 1.00 77.56 258 GLN A N 1
ATOM 2140 C CA . GLN A 1 258 ? -66.935 -24.267 101.800 1.00 77.56 258 GLN A CA 1
ATOM 2141 C C . GLN A 1 258 ? -66.653 -24.032 103.287 1.00 77.56 258 GLN A C 1
ATOM 2143 O O . GLN A 1 258 ? -67.510 -24.319 104.111 1.00 77.56 258 GLN A O 1
ATOM 2148 N N . LYS A 1 259 ? -65.518 -23.414 103.642 1.00 79.94 259 LYS A N 1
ATOM 2149 C CA . LYS A 1 259 ? -65.217 -23.065 105.044 1.00 79.94 259 LYS A CA 1
ATOM 2150 C C . LYS A 1 259 ? -66.227 -22.088 105.651 1.00 79.94 259 LYS A C 1
ATOM 2152 O O . LYS A 1 259 ? -66.560 -22.198 106.827 1.00 79.94 259 LYS A O 1
ATOM 2157 N N . LYS A 1 260 ? -66.706 -21.108 104.875 1.00 78.62 260 LYS A N 1
ATOM 2158 C CA . LYS A 1 260 ? -67.750 -20.178 105.338 1.00 78.62 260 LYS A CA 1
ATOM 2159 C C . LYS A 1 260 ? -69.090 -20.886 105.526 1.00 78.62 260 LYS A C 1
ATOM 2161 O O . LYS A 1 260 ? -69.803 -20.565 106.474 1.00 78.62 260 LYS A O 1
ATOM 2166 N N . ASP A 1 261 ? -69.420 -21.834 104.657 1.00 75.06 261 ASP A N 1
ATOM 2167 C CA . ASP A 1 261 ? -70.633 -22.638 104.779 1.00 75.06 261 ASP A CA 1
ATOM 2168 C C . ASP A 1 261 ? -70.548 -23.612 105.966 1.00 75.06 261 ASP A C 1
ATOM 2170 O O . ASP A 1 261 ? -71.512 -23.721 106.720 1.00 75.06 261 ASP A O 1
ATOM 2174 N N . GLU A 1 262 ? -69.386 -24.218 106.227 1.00 74.31 262 GLU A N 1
ATOM 2175 C CA . GLU A 1 262 ? -69.117 -25.012 107.438 1.00 74.31 262 GLU A CA 1
ATOM 2176 C C . GLU A 1 262 ? -69.290 -24.174 108.714 1.00 74.31 262 GLU A C 1
ATOM 2178 O O . GLU A 1 262 ? -70.014 -24.575 109.622 1.00 74.31 262 GLU A O 1
ATOM 2183 N N . GLN A 1 263 ? -68.727 -22.961 108.761 1.00 76.00 263 GLN A N 1
ATOM 2184 C CA . GLN A 1 263 ? -68.909 -22.048 109.899 1.00 76.00 263 GLN A CA 1
ATOM 2185 C C . GLN A 1 263 ? -70.372 -21.624 110.093 1.00 76.00 263 GLN A C 1
ATOM 2187 O O . GLN A 1 263 ? -70.842 -21.484 111.224 1.00 76.00 263 GLN A O 1
ATOM 2192 N N . ARG A 1 264 ? -71.122 -21.422 109.001 1.00 73.94 264 ARG A N 1
ATOM 2193 C CA . ARG A 1 264 ? -72.565 -21.139 109.068 1.00 73.94 264 ARG A CA 1
ATOM 2194 C C . ARG A 1 264 ? -73.345 -22.336 109.603 1.00 73.94 264 ARG A C 1
ATOM 2196 O O . ARG A 1 264 ? -74.244 -22.141 110.417 1.00 73.94 264 ARG A O 1
ATOM 2203 N N . MET A 1 265 ? -72.986 -23.548 109.187 1.00 74.00 265 MET A N 1
ATOM 2204 C CA . MET A 1 265 ? -73.575 -24.792 109.687 1.00 74.00 265 MET A CA 1
ATOM 2205 C C . MET A 1 265 ? -73.294 -24.988 111.183 1.00 74.00 265 MET A C 1
ATOM 2207 O O . MET A 1 265 ? -74.217 -25.309 111.930 1.00 74.00 265 MET A O 1
ATOM 2211 N N . GLU A 1 266 ? -72.072 -24.719 111.649 1.00 75.38 266 GLU A N 1
ATOM 2212 C CA . GLU A 1 266 ? -71.719 -24.771 113.076 1.00 75.38 266 GLU A CA 1
ATOM 2213 C C . GLU A 1 266 ? -72.489 -23.737 113.907 1.00 75.38 266 GLU A C 1
ATOM 2215 O O . GLU A 1 266 ? -73.047 -24.076 114.954 1.00 75.38 266 GLU A O 1
ATOM 2220 N N . MET A 1 267 ? -72.582 -22.484 113.441 1.00 73.50 267 MET A N 1
ATOM 2221 C CA . MET A 1 267 ? -73.392 -21.469 114.126 1.00 73.50 267 MET A CA 1
ATOM 2222 C C . MET A 1 267 ? -74.868 -21.870 114.185 1.00 73.50 267 MET A C 1
ATOM 2224 O O . MET A 1 267 ? -75.505 -21.708 115.227 1.00 73.50 267 MET A O 1
ATOM 2228 N N . HIS A 1 268 ? -75.407 -22.433 113.101 1.00 77.19 268 HIS A N 1
ATOM 2229 C CA . HIS A 1 268 ? -76.791 -22.891 113.071 1.00 77.19 268 HIS A CA 1
ATOM 2230 C C . HIS A 1 268 ? -77.030 -24.067 114.034 1.00 77.19 268 HIS A C 1
ATOM 2232 O O . HIS A 1 268 ? -78.033 -24.083 114.748 1.00 77.19 268 HIS A O 1
ATOM 2238 N N . GLN A 1 269 ? -76.083 -25.007 114.144 1.00 74.69 269 GLN A N 1
ATOM 2239 C CA . GLN A 1 269 ? -76.135 -26.082 115.142 1.00 74.69 269 GLN A CA 1
ATOM 2240 C C . GLN A 1 269 ? -76.100 -25.546 116.580 1.00 74.69 269 GLN A C 1
ATOM 2242 O O . GLN A 1 269 ? -76.889 -25.990 117.417 1.00 74.69 269 GLN A O 1
ATOM 2247 N N . GLN A 1 270 ? -75.247 -24.560 116.877 1.00 77.00 270 GLN A N 1
ATOM 2248 C CA . GLN A 1 270 ? -75.217 -23.922 118.198 1.00 77.00 270 GLN A CA 1
ATOM 2249 C C . GLN A 1 270 ? -76.525 -23.189 118.522 1.00 77.00 270 GLN A C 1
ATOM 2251 O O . GLN A 1 270 ? -76.986 -23.212 119.666 1.00 77.00 270 GLN A O 1
ATOM 2256 N N . GLU A 1 271 ? -77.141 -22.540 117.534 1.00 77.19 271 GLU A N 1
ATOM 2257 C CA . GLU A 1 271 ? -78.426 -21.861 117.706 1.00 77.19 271 GLU A CA 1
ATOM 2258 C C . GLU A 1 271 ? -79.562 -22.859 117.979 1.00 77.19 271 GLU A C 1
ATOM 2260 O O . GLU A 1 271 ? -80.371 -22.649 118.887 1.00 77.19 271 GLU A O 1
ATOM 2265 N N . MET A 1 272 ? -79.577 -23.991 117.268 1.00 73.69 272 MET A N 1
ATOM 2266 C CA . MET A 1 272 ? -80.527 -25.083 117.502 1.00 73.69 272 MET A CA 1
ATOM 2267 C C . MET A 1 272 ? -80.364 -25.705 118.895 1.00 73.69 272 MET A C 1
ATOM 2269 O O . MET A 1 272 ? -81.362 -25.916 119.585 1.00 73.69 272 MET A O 1
ATOM 2273 N N . ALA A 1 273 ? -79.127 -25.905 119.359 1.00 77.56 273 ALA A N 1
ATOM 2274 C CA . ALA A 1 273 ? -78.853 -26.397 120.710 1.00 77.56 273 ALA A CA 1
ATOM 2275 C C . ALA A 1 273 ? -79.344 -25.422 121.799 1.00 77.56 273 ALA A C 1
ATOM 2277 O O . ALA A 1 273 ? -79.925 -25.838 122.803 1.00 77.56 273 ALA A O 1
ATOM 2278 N N . LYS A 1 274 ? -79.182 -24.106 121.592 1.00 77.19 274 LYS A N 1
ATOM 2279 C CA . LYS A 1 274 ? -79.731 -23.082 122.500 1.00 77.19 274 LYS A CA 1
ATOM 2280 C C . LYS A 1 274 ? -81.261 -23.092 122.522 1.00 77.19 274 LYS A C 1
ATOM 2282 O O . LYS A 1 274 ? -81.846 -22.967 123.596 1.00 77.19 274 LYS A O 1
ATOM 2287 N N . ARG A 1 275 ? -81.911 -23.266 121.364 1.00 73.38 275 ARG A N 1
ATOM 2288 C CA . ARG A 1 275 ? -83.378 -23.380 121.281 1.00 73.38 275 ARG A CA 1
ATOM 2289 C C . ARG A 1 275 ? -83.901 -24.619 121.999 1.00 73.38 275 ARG A C 1
ATOM 2291 O O . ARG A 1 275 ? -84.885 -24.501 122.721 1.00 73.38 275 ARG A O 1
ATOM 2298 N N . GLN A 1 276 ? -83.234 -25.765 121.858 1.00 74.00 276 GLN A N 1
ATOM 2299 C CA . GLN A 1 276 ? -83.574 -26.978 122.611 1.00 74.00 276 GLN A CA 1
ATOM 2300 C C . GLN A 1 276 ? -83.491 -26.746 124.120 1.00 74.00 276 GLN A C 1
ATOM 2302 O O . GLN A 1 276 ? -84.455 -27.023 124.828 1.00 74.00 276 GLN A O 1
ATOM 2307 N N . LYS A 1 277 ? -82.399 -26.140 124.597 1.00 76.75 277 LYS A N 1
ATOM 2308 C CA . LYS A 1 277 ? -82.215 -25.845 126.023 1.00 76.75 277 LYS A CA 1
ATOM 2309 C C . LYS A 1 277 ? -83.295 -24.902 126.575 1.00 76.75 277 LYS A C 1
ATOM 2311 O O . LYS A 1 277 ? -83.833 -25.131 127.652 1.00 76.75 277 LYS A O 1
ATOM 2316 N N . HIS A 1 278 ? -83.678 -23.880 125.807 1.00 76.75 278 HIS A N 1
ATOM 2317 C CA . HIS A 1 278 ? -84.773 -22.983 126.191 1.00 76.75 278 HIS A CA 1
ATOM 2318 C C . HIS A 1 278 ? -86.135 -23.709 126.244 1.00 76.75 278 HIS A C 1
ATOM 2320 O O . HIS A 1 278 ? -86.967 -23.423 127.115 1.00 76.75 278 HIS A O 1
ATOM 2326 N N . PHE A 1 279 ? -86.371 -24.657 125.336 1.00 76.50 279 PHE A N 1
ATOM 2327 C CA . PHE A 1 279 ? -87.573 -25.493 125.344 1.00 76.50 279 PHE A CA 1
ATOM 2328 C C . PHE A 1 279 ? -87.633 -26.410 126.574 1.00 76.50 279 PHE A C 1
ATOM 2330 O O . PHE A 1 279 ? -88.688 -26.558 127.188 1.00 76.50 279 PHE A O 1
ATOM 2337 N N . GLU A 1 280 ? -86.501 -26.982 126.981 1.00 75.00 280 GLU A N 1
ATOM 2338 C CA . GLU A 1 280 ? -86.407 -27.795 128.199 1.00 75.00 280 GLU A CA 1
ATOM 2339 C C . GLU A 1 280 ? -86.688 -26.967 129.463 1.00 75.00 280 GLU A C 1
ATOM 2341 O O . GLU A 1 280 ? -87.477 -27.388 130.313 1.00 75.00 280 GLU A O 1
ATOM 2346 N N . ASP A 1 281 ? -86.142 -25.749 129.551 1.00 75.44 281 ASP A N 1
ATOM 2347 C CA . ASP A 1 281 ? -86.370 -24.840 130.684 1.00 75.44 281 ASP A CA 1
ATOM 2348 C C . ASP A 1 281 ? -87.838 -24.384 130.796 1.00 75.44 281 ASP A C 1
ATOM 2350 O O . ASP A 1 281 ? -88.381 -24.233 131.896 1.00 75.44 281 ASP A O 1
ATOM 2354 N N . THR A 1 282 ? -88.515 -24.177 129.662 1.00 71.62 282 THR A N 1
ATOM 2355 C CA . THR A 1 282 ? -89.942 -23.801 129.642 1.00 71.62 282 THR A CA 1
ATOM 2356 C C . THR A 1 282 ? -90.851 -24.972 130.010 1.00 71.62 282 THR A C 1
ATOM 2358 O O . THR A 1 282 ? -91.794 -24.788 130.780 1.00 71.62 282 THR A O 1
ATOM 2361 N N . LEU A 1 283 ? -90.526 -26.191 129.567 1.00 71.06 283 LEU A N 1
ATOM 2362 C CA . LEU A 1 283 ? -91.199 -27.417 130.012 1.00 71.06 283 LEU A CA 1
ATOM 2363 C C . LEU A 1 283 ? -91.030 -27.663 131.519 1.00 71.06 283 LEU A C 1
ATOM 2365 O O . LEU A 1 283 ? -91.977 -28.094 132.182 1.00 71.06 283 LEU A O 1
ATOM 2369 N N . ALA A 1 284 ? -89.852 -27.370 132.077 1.00 74.19 284 ALA A N 1
ATOM 2370 C CA . ALA A 1 284 ? -89.596 -27.492 133.511 1.00 74.19 284 ALA A CA 1
ATOM 2371 C C . ALA A 1 284 ? -90.434 -26.501 134.342 1.00 74.19 284 ALA A C 1
ATOM 2373 O O . ALA A 1 284 ? -91.015 -26.895 135.356 1.00 74.19 284 ALA A O 1
ATOM 2374 N N . LYS A 1 285 ? -90.569 -25.243 133.891 1.00 74.12 285 LYS A N 1
ATOM 2375 C CA . LYS A 1 285 ? -91.452 -24.247 134.529 1.00 74.12 285 LYS A CA 1
ATOM 2376 C C . LYS A 1 285 ? -92.926 -24.650 134.482 1.00 74.12 285 LYS A C 1
ATOM 2378 O O . LYS A 1 285 ? -93.587 -24.624 135.517 1.00 74.12 285 LYS A O 1
ATOM 2383 N N . ALA A 1 286 ? -93.412 -25.103 133.325 1.00 68.62 286 ALA A N 1
ATOM 2384 C CA . ALA A 1 286 ? -94.800 -25.540 133.171 1.00 68.62 286 ALA A CA 1
ATOM 2385 C C . ALA A 1 286 ? -95.141 -26.741 134.075 1.00 68.62 286 ALA A C 1
ATOM 2387 O O . ALA A 1 286 ? -96.240 -26.820 134.622 1.00 68.62 286 ALA A O 1
ATOM 2388 N N . LYS A 1 287 ? -94.190 -27.663 134.295 1.00 71.69 287 LYS A N 1
ATOM 2389 C CA . LYS A 1 287 ? -94.362 -28.771 135.251 1.00 71.69 287 LYS A CA 1
ATOM 2390 C C . LYS A 1 287 ? -94.498 -28.297 136.698 1.00 71.69 287 LYS A C 1
ATOM 2392 O O . LYS A 1 287 ? -95.322 -28.852 137.420 1.00 71.69 287 LYS A O 1
ATOM 2397 N N . MET A 1 288 ? -93.718 -27.299 137.114 1.00 73.56 288 MET A N 1
ATOM 2398 C CA . MET A 1 288 ? -93.812 -26.727 138.463 1.00 73.56 288 MET A CA 1
ATOM 2399 C C . MET A 1 288 ? -95.156 -26.027 138.695 1.00 73.56 288 MET A C 1
ATOM 2401 O O . MET A 1 288 ? -95.786 -26.268 139.722 1.00 73.56 288 MET A O 1
ATOM 2405 N N . GLU A 1 289 ? -95.632 -25.237 137.728 1.00 70.25 289 GLU A N 1
ATOM 2406 C CA . GLU A 1 289 ? -96.921 -24.529 137.817 1.00 70.25 289 GLU A CA 1
ATOM 2407 C C . GLU A 1 289 ? -98.126 -25.483 137.869 1.00 70.25 289 GLU A C 1
ATOM 2409 O O . GLU A 1 289 ? -99.097 -25.246 138.592 1.00 70.25 289 GLU A O 1
ATOM 2414 N N . LEU A 1 290 ? -98.052 -26.613 137.159 1.00 69.19 290 LEU A N 1
ATOM 2415 C CA . LEU A 1 290 ? -99.090 -27.643 137.221 1.00 69.19 290 LEU A CA 1
ATOM 2416 C C . LEU A 1 290 ? -99.159 -28.301 138.612 1.00 69.19 290 LEU A C 1
ATOM 2418 O O . LEU A 1 290 ? -100.235 -28.668 139.086 1.00 69.19 290 LEU A O 1
ATOM 2422 N N . GLN A 1 291 ? -98.010 -28.443 139.276 1.00 69.56 291 GLN A N 1
ATOM 2423 C CA . GLN A 1 291 ? -97.897 -29.075 140.588 1.00 69.56 291 GLN A CA 1
ATOM 2424 C C . GLN A 1 291 ? -98.426 -28.167 141.711 1.00 69.56 291 GLN A C 1
ATOM 2426 O O . GLN A 1 291 ? -99.110 -28.650 142.616 1.00 69.56 291 GLN A O 1
ATOM 2431 N N . THR A 1 292 ? -98.187 -26.854 141.626 1.00 64.00 292 THR A N 1
ATOM 2432 C CA . THR A 1 292 ? -98.768 -25.864 142.548 1.00 64.00 292 THR A CA 1
ATOM 2433 C C . THR A 1 292 ? -100.283 -25.757 142.382 1.00 64.00 292 THR A C 1
ATOM 2435 O O . THR A 1 292 ? -101.001 -25.833 143.380 1.00 64.00 292 THR A O 1
ATOM 2438 N N . SER A 1 293 ? -100.798 -25.725 141.150 1.00 60.41 293 SER A N 1
ATOM 2439 C CA . SER A 1 293 ? -102.248 -25.659 140.902 1.00 60.41 293 SER A CA 1
ATOM 2440 C C . SER A 1 293 ? -103.001 -26.912 141.394 1.00 60.41 293 SER A C 1
ATOM 2442 O O . SER A 1 293 ? -104.102 -26.824 141.941 1.00 60.41 293 SER A O 1
ATOM 2444 N N . GLN A 1 294 ? -102.383 -28.099 141.316 1.00 65.75 294 GLN A N 1
ATOM 2445 C CA . GLN A 1 294 ? -102.952 -29.325 141.898 1.00 65.75 294 GLN A CA 1
ATOM 2446 C C . GLN A 1 294 ? -102.988 -29.316 143.435 1.00 65.75 294 GLN A C 1
ATOM 2448 O O . GLN A 1 294 ? -103.878 -29.929 144.029 1.00 65.75 294 GLN A O 1
ATOM 2453 N N . SER A 1 295 ? -102.045 -28.633 144.090 1.00 63.94 295 SER A N 1
ATOM 2454 C CA . SER A 1 295 ? -102.038 -28.495 145.552 1.00 63.94 295 SER A CA 1
ATOM 2455 C C . SER A 1 295 ? -103.078 -27.491 146.066 1.00 63.94 295 SER A C 1
ATOM 2457 O O . SER A 1 295 ? -103.648 -27.705 147.135 1.00 63.94 295 SER A O 1
ATOM 2459 N N . GLU A 1 296 ? -103.399 -26.459 145.280 1.00 61.56 296 GLU A N 1
ATOM 2460 C CA . GLU A 1 296 ? -104.454 -25.487 145.595 1.00 61.56 296 GLU A CA 1
ATOM 2461 C C . GLU A 1 296 ? -105.862 -26.083 145.438 1.00 61.56 296 GLU A C 1
ATOM 2463 O O . GLU A 1 296 ? -106.706 -25.894 146.314 1.00 61.56 296 GLU A O 1
ATOM 2468 N N . ASN A 1 297 ? -106.098 -26.911 144.413 1.00 59.50 297 ASN A N 1
ATOM 2469 C CA . ASN A 1 297 ? -107.392 -27.585 144.227 1.00 59.50 297 ASN A CA 1
ATOM 2470 C C . ASN A 1 297 ? -107.753 -28.546 145.377 1.00 59.50 297 ASN A C 1
ATOM 2472 O O . ASN A 1 297 ? -108.901 -28.574 145.813 1.00 59.50 297 ASN A O 1
ATOM 2476 N N . ARG A 1 298 ? -106.779 -29.268 145.955 1.00 62.78 298 ARG A N 1
ATOM 2477 C CA . ARG A 1 298 ? -107.028 -30.132 147.132 1.00 62.78 298 ARG A CA 1
ATOM 2478 C C . ARG A 1 298 ? -107.403 -29.351 148.392 1.00 62.78 298 ARG A C 1
ATOM 2480 O O . ARG A 1 298 ? -108.013 -29.908 149.300 1.00 62.78 298 ARG A O 1
ATOM 2487 N N . ARG A 1 299 ? -107.012 -28.077 148.469 1.00 60.16 299 ARG A N 1
ATOM 2488 C CA . ARG A 1 299 ? -107.304 -27.202 149.607 1.00 60.16 299 ARG A CA 1
ATOM 2489 C C . ARG A 1 299 ? -108.724 -26.631 149.512 1.00 60.16 299 ARG A C 1
ATOM 2491 O O . ARG A 1 299 ? -109.432 -26.616 150.513 1.00 60.16 299 ARG A O 1
ATOM 2498 N N . LEU A 1 300 ? -109.164 -26.294 148.298 1.00 58.22 300 LEU A N 1
ATOM 2499 C CA . LEU A 1 300 ? -110.524 -25.822 148.006 1.00 58.22 300 LEU A CA 1
ATOM 2500 C C . LEU A 1 300 ? -111.588 -26.929 148.147 1.00 58.22 300 LEU A C 1
ATOM 2502 O O . LEU A 1 300 ? -112.688 -26.669 148.630 1.00 58.22 300 LEU A O 1
ATOM 2506 N N . GLU A 1 301 ? -111.262 -28.187 147.828 1.00 58.03 301 GLU A N 1
ATOM 2507 C CA . GLU A 1 301 ? -112.180 -29.325 148.038 1.00 58.03 301 GLU A CA 1
ATOM 2508 C C . GLU A 1 301 ? -112.491 -29.595 149.528 1.00 58.03 301 GLU A C 1
ATOM 2510 O O . GLU A 1 301 ? -113.574 -30.087 149.860 1.00 58.03 301 GLU A O 1
ATOM 2515 N N . GLY A 1 302 ? -111.586 -29.221 150.442 1.00 58.66 302 GLY A N 1
ATOM 2516 C CA . GLY A 1 302 ? -111.807 -29.309 151.890 1.00 58.66 302 GLY A CA 1
ATOM 2517 C C . GLY A 1 302 ? -112.788 -28.261 152.430 1.00 58.66 302 GLY A C 1
ATOM 2518 O O . GLY A 1 302 ? -113.560 -28.553 153.346 1.00 58.66 302 GLY A O 1
ATOM 2519 N N . GLU A 1 303 ? -112.814 -27.066 151.837 1.00 57.75 303 GLU A N 1
ATOM 2520 C CA . GLU A 1 303 ? -113.668 -25.952 152.273 1.00 57.75 303 GLU A CA 1
ATOM 2521 C C . GLU A 1 303 ? -115.132 -26.157 151.835 1.00 57.75 303 GLU A C 1
ATOM 2523 O O . GLU A 1 303 ? -116.049 -25.997 152.648 1.00 57.75 303 GLU A O 1
ATOM 2528 N N . VAL A 1 304 ? -115.355 -26.686 150.623 1.00 58.78 304 VAL A N 1
ATOM 2529 C CA . VAL A 1 304 ? -116.692 -26.999 150.070 1.00 58.78 304 VAL A CA 1
ATOM 2530 C C . VAL A 1 304 ? -117.413 -28.120 150.843 1.00 58.78 304 VAL A C 1
ATOM 2532 O O . VAL A 1 304 ? -118.645 -28.143 150.933 1.00 58.78 304 VAL A O 1
ATOM 2535 N N . CYS A 1 305 ? -116.667 -29.048 151.454 1.00 56.81 305 CYS A N 1
ATOM 2536 C CA . CYS A 1 305 ? -117.240 -30.129 152.263 1.00 56.81 305 CYS A CA 1
ATOM 2537 C C . CYS A 1 305 ? -117.725 -29.636 153.645 1.00 56.81 305 CYS A C 1
ATOM 2539 O O . CYS A 1 305 ? -118.675 -30.190 154.206 1.00 56.81 305 CYS A O 1
ATOM 2541 N N . SER A 1 306 ? -117.135 -28.548 154.159 1.00 56.19 306 SER A N 1
ATOM 2542 C CA . SER A 1 306 ? -117.548 -27.908 155.416 1.00 56.19 306 SER A CA 1
ATOM 2543 C C . SER A 1 306 ? -118.797 -27.028 155.251 1.00 56.19 306 SER A C 1
ATOM 2545 O O . SER A 1 306 ? -119.696 -27.067 156.095 1.00 56.19 306 SER A O 1
ATOM 2547 N N . GLU A 1 307 ? -118.926 -26.322 154.120 1.00 55.91 307 GLU A N 1
ATOM 2548 C CA . GLU A 1 307 ? -120.082 -25.459 153.838 1.00 55.91 307 GLU A CA 1
ATOM 2549 C C . GLU A 1 307 ? -121.367 -26.257 153.573 1.00 55.91 307 GLU A C 1
ATOM 2551 O O . GLU A 1 307 ? -122.442 -25.878 154.049 1.00 55.91 307 GLU A O 1
ATOM 2556 N N . ARG A 1 308 ? -121.276 -27.428 152.919 1.00 57.84 308 ARG A N 1
ATOM 2557 C CA . ARG A 1 308 ? -122.446 -28.305 152.706 1.00 57.84 308 ARG A CA 1
ATOM 2558 C C . ARG A 1 308 ? -123.091 -28.783 154.010 1.00 57.84 308 ARG A C 1
ATOM 2560 O O . ARG A 1 308 ? -124.313 -28.906 154.061 1.00 57.84 308 ARG A O 1
ATOM 2567 N N . GLN A 1 309 ? -122.319 -28.997 155.078 1.00 57.34 309 GLN A N 1
ATOM 2568 C CA . GLN A 1 309 ? -122.868 -29.394 156.383 1.00 57.34 309 GLN A CA 1
ATOM 2569 C C . GLN A 1 309 ? -123.524 -28.230 157.149 1.00 57.34 309 GLN A C 1
ATOM 2571 O O . GLN A 1 309 ? -124.384 -28.470 158.000 1.00 57.34 309 GLN A O 1
ATOM 2576 N N . TYR A 1 310 ? -123.175 -26.978 156.830 1.00 56.03 310 TYR A N 1
ATOM 2577 C CA . TYR A 1 310 ? -123.775 -25.780 157.425 1.00 56.03 310 TYR A CA 1
ATOM 2578 C C . TYR A 1 310 ? -125.115 -25.423 156.760 1.00 56.03 310 TYR A C 1
ATOM 2580 O O . TYR A 1 310 ? -126.110 -25.181 157.446 1.00 56.03 310 TYR A O 1
ATOM 2588 N N . SER A 1 311 ? -125.197 -25.504 155.426 1.00 55.34 311 SER A N 1
ATOM 2589 C CA . SER A 1 311 ? -126.429 -25.211 154.674 1.00 55.34 311 SER A CA 1
ATOM 2590 C C . SER A 1 311 ? -127.557 -26.224 154.909 1.00 55.34 311 SER A C 1
ATOM 2592 O O . SER A 1 311 ? -128.730 -25.888 154.743 1.00 55.34 311 SER A O 1
ATOM 2594 N N . GLN A 1 312 ? -127.234 -27.455 155.317 1.00 55.03 312 GLN A N 1
ATOM 2595 C CA . GLN A 1 312 ? -128.230 -28.502 155.567 1.00 55.03 312 GLN A CA 1
ATOM 2596 C C . GLN A 1 312 ? -128.892 -28.362 156.951 1.00 55.03 312 GLN A C 1
ATOM 2598 O O . GLN A 1 312 ? -130.083 -28.623 157.077 1.00 55.03 312 GLN A O 1
ATOM 2603 N N . ARG A 1 313 ? -128.189 -27.815 157.957 1.00 56.56 313 ARG A N 1
ATOM 2604 C CA . ARG A 1 313 ? -128.767 -27.531 159.291 1.00 56.56 313 ARG A CA 1
ATOM 2605 C C . ARG A 1 313 ? -129.687 -26.306 159.321 1.00 56.56 313 ARG A C 1
ATOM 2607 O O . ARG A 1 313 ? -130.508 -26.189 160.226 1.00 56.56 313 ARG A O 1
ATOM 2614 N N . LEU A 1 314 ? -129.564 -25.397 158.350 1.00 53.16 314 LEU A N 1
ATOM 2615 C CA . LEU A 1 314 ? -130.398 -24.192 158.253 1.00 53.16 314 LEU A CA 1
ATOM 2616 C C . LEU A 1 314 ? -131.753 -24.439 157.561 1.00 53.16 314 LEU A C 1
ATOM 2618 O O . LEU A 1 314 ? -132.683 -23.667 157.780 1.00 53.16 314 LEU A O 1
ATOM 2622 N N . ARG A 1 315 ? -131.914 -25.530 156.790 1.00 55.03 315 ARG A N 1
ATOM 2623 C CA . ARG A 1 315 ? -133.211 -25.894 156.177 1.00 55.03 315 ARG A CA 1
ATOM 2624 C C . ARG A 1 315 ? -134.190 -26.555 157.151 1.00 55.03 315 ARG A C 1
ATOM 2626 O O . ARG A 1 315 ? -135.391 -26.367 156.995 1.00 55.03 315 ARG A O 1
ATOM 2633 N N . ASP A 1 316 ? -133.705 -27.217 158.198 1.00 54.69 316 ASP A N 1
ATOM 2634 C CA . ASP A 1 316 ? -134.557 -27.948 159.152 1.00 54.69 316 ASP A CA 1
ATOM 2635 C C . ASP A 1 316 ? -135.240 -27.052 160.215 1.00 54.69 316 ASP A C 1
ATOM 2637 O O . ASP A 1 316 ? -135.926 -27.558 161.101 1.00 54.69 316 ASP A O 1
ATOM 2641 N N . ARG A 1 317 ? -135.085 -25.714 160.154 1.00 49.00 317 ARG A N 1
ATOM 2642 C CA . ARG A 1 317 ? -135.620 -24.765 161.162 1.00 49.00 317 ARG A CA 1
ATOM 2643 C C . ARG A 1 317 ? -136.615 -23.702 160.665 1.00 49.00 317 ARG A C 1
ATOM 2645 O O . ARG A 1 317 ? -136.959 -22.821 161.442 1.00 49.00 317 ARG A O 1
ATOM 2652 N N . GLY A 1 318 ? -137.109 -23.798 159.428 1.00 48.62 318 GLY A N 1
ATOM 2653 C CA . GLY A 1 318 ? -138.324 -23.116 158.935 1.00 48.62 318 GLY A CA 1
ATOM 2654 C C . GLY A 1 318 ? -138.632 -21.704 159.473 1.00 48.62 318 GLY A C 1
ATOM 2655 O O . GLY A 1 318 ? -139.531 -21.554 160.288 1.00 48.62 318 GLY A O 1
ATOM 2656 N N . PHE A 1 319 ? -137.930 -20.675 158.989 1.00 40.72 319 PHE A N 1
ATOM 2657 C CA . PHE A 1 319 ? -138.200 -19.234 159.187 1.00 40.72 319 PHE A CA 1
ATOM 2658 C C . PHE A 1 319 ? -137.205 -18.511 158.249 1.00 40.72 319 PHE A C 1
ATOM 2660 O O . PHE A 1 319 ? -136.011 -18.740 158.358 1.00 40.72 319 PHE A O 1
ATOM 2667 N N . PHE A 1 320 ? -137.561 -17.745 157.221 1.00 39.06 320 PHE A N 1
ATOM 2668 C CA . PHE A 1 320 ? -138.267 -16.477 157.307 1.00 39.06 320 PHE A CA 1
ATOM 2669 C C . PHE A 1 320 ? -138.776 -16.086 155.912 1.00 39.06 320 PHE A C 1
ATOM 2671 O O . PHE A 1 320 ? -138.026 -16.001 154.942 1.00 39.06 320 PHE A O 1
ATOM 2678 N N . TRP A 1 321 ? -140.078 -15.847 155.851 1.00 37.75 321 TRP A N 1
ATOM 2679 C CA . TRP A 1 321 ? -140.820 -15.263 154.743 1.00 37.75 321 TRP A CA 1
ATOM 2680 C C . TRP A 1 321 ? -140.751 -13.721 154.820 1.00 37.75 321 TRP A C 1
ATOM 2682 O O . TRP A 1 321 ? -140.810 -13.170 155.915 1.00 37.75 321 TRP A O 1
ATOM 2692 N N . ARG A 1 322 ? -140.786 -13.065 153.647 1.00 38.91 322 ARG A N 1
ATOM 2693 C CA . ARG A 1 322 ? -141.145 -11.649 153.367 1.00 38.91 322 ARG A CA 1
ATOM 2694 C C . ARG A 1 322 ? -140.137 -10.554 153.732 1.00 38.91 322 ARG A C 1
ATOM 2696 O O . ARG A 1 322 ? -140.187 -10.023 154.832 1.00 38.91 322 ARG A O 1
ATOM 2703 N N . LEU A 1 323 ? -139.406 -10.083 152.719 1.00 42.12 323 LEU A N 1
ATOM 2704 C CA . LEU A 1 323 ? -139.172 -8.657 152.441 1.00 42.12 323 LEU A CA 1
ATOM 2705 C C . LEU A 1 323 ? -138.837 -8.492 150.936 1.00 42.12 323 LEU A C 1
ATOM 2707 O O . LEU A 1 323 ? -137.806 -8.976 150.497 1.00 42.12 323 LEU A O 1
ATOM 2711 N N . PHE A 1 324 ? -139.773 -7.871 150.202 1.00 40.88 324 PHE A N 1
ATOM 2712 C CA . PHE A 1 324 ? -139.631 -6.945 149.053 1.00 40.88 324 PHE A CA 1
ATOM 2713 C C . PHE A 1 324 ? -138.693 -7.303 147.871 1.00 40.88 324 PHE A C 1
ATOM 2715 O O . PHE A 1 324 ? -137.507 -7.518 148.059 1.00 40.88 324 PHE A O 1
ATOM 2722 N N . ASN A 1 325 ? -139.184 -7.472 146.631 1.00 36.47 325 ASN A N 1
ATOM 2723 C CA . ASN A 1 325 ? -139.654 -6.454 145.657 1.00 36.47 325 ASN A CA 1
ATOM 2724 C C . ASN A 1 325 ? -138.611 -5.379 145.290 1.00 36.47 325 ASN A C 1
ATOM 2726 O O . ASN A 1 325 ? -138.511 -4.402 146.027 1.00 36.47 325 ASN A O 1
ATOM 2730 N N . TRP A 1 326 ? -137.962 -5.522 144.124 1.00 35.53 326 TRP A N 1
ATOM 2731 C CA . TRP A 1 326 ? -137.933 -4.565 142.991 1.00 35.53 326 TRP A CA 1
ATOM 2732 C C . TRP A 1 326 ? -136.900 -5.011 141.928 1.00 35.53 326 TRP A C 1
ATOM 2734 O O . TRP A 1 326 ? -135.722 -5.057 142.248 1.00 35.53 326 TRP A O 1
ATOM 2744 N N . ASP A 1 327 ? -137.385 -5.334 140.718 1.00 48.50 327 ASP A N 1
ATOM 2745 C CA . ASP A 1 327 ? -136.752 -5.002 139.412 1.00 48.50 327 ASP A CA 1
ATOM 2746 C C . ASP A 1 327 ? -137.057 -3.499 139.088 1.00 48.50 327 ASP A C 1
ATOM 2748 O O . ASP A 1 327 ? -137.915 -2.968 139.818 1.00 48.50 327 ASP A O 1
ATOM 2752 N N . PRO A 1 328 ? -136.588 -2.787 138.008 1.00 52.91 328 PRO A N 1
ATOM 2753 C CA . PRO A 1 328 ? -135.887 -3.195 136.758 1.00 52.91 328 PRO A CA 1
ATOM 2754 C C . PRO A 1 328 ? -134.746 -2.225 136.284 1.00 52.91 328 PRO A C 1
ATOM 2756 O O . PRO A 1 328 ? -134.566 -1.125 136.795 1.00 52.91 328 PRO A O 1
ATOM 2759 N N . ALA A 1 329 ? -133.958 -2.439 135.224 1.00 46.91 329 ALA A N 1
ATOM 2760 C CA . ALA A 1 329 ? -133.961 -3.351 134.087 1.00 46.91 329 ALA A CA 1
ATOM 2761 C C . ALA A 1 329 ? -132.557 -3.963 134.006 1.00 46.91 329 ALA A C 1
ATOM 2763 O O . ALA A 1 329 ? -131.590 -3.291 133.643 1.00 46.91 329 ALA A O 1
ATOM 2764 N N . GLU A 1 330 ? -132.450 -5.176 134.520 1.00 46.59 330 GLU A N 1
ATOM 2765 C CA . GLU A 1 330 ? -131.479 -5.444 135.585 1.00 46.59 330 GLU A CA 1
ATOM 2766 C C . GLU A 1 330 ? -130.538 -6.605 135.287 1.00 46.59 330 GLU A C 1
ATOM 2768 O O . GLU A 1 330 ? -131.021 -7.669 134.831 1.00 46.59 330 GLU A O 1
#

Sequence (330 aa):
MLPIEERDWGDAKKHNLMGIHDAVMDNVRKELKRLLEFFGYDEDEKNSNDSLFLELNERIVIRDKSENQKKDAIIGGELHFYLRENRERSRVYCEKVFQTLFDELKIRLNPIPDGYTEKMLQEEVDELKNSYKKQAIGPAKIDVLNERLQSSDMTGFFQMCKAIQGFQMQINETNRKHEALSLQNEIQKRKLQEVEEESAREREEHSKALQDMAENNRIGIEKMLNIQEENRLKHERKVKELYEANHQRIAEMTKSAQKKDEQRMEMHQQEMAKRQKHFEDTLAKAKMELQTSQSENRRLEGEVCSERQYSQRLRDRGFFWRLFNWDPAE

Organism: Lingula anatina (NCBI:txid7574)

Secondary structure (DSSP, 8-state):
-PPPPP--TT-TTS--HHHHHHHHHHHHHHHHHHHHHHTT--GGGHHHHHHHHHHHHHHH-EEP--TTS-S--EEESHHHHHHHHHHHHHHHHHHHHHHHHHHHHHHHTSSPPTT--HHHHHHHHHHHHHHHHHH--STTHHHHHHHHHTSHHHHHHHHHHHHHHHHHHHHHHHHHHHHHHHHHHHHHHHHHHHHHHHHHHHHHHHHHHHHHHHHHHHHHHHHHHHHHHHHHHHHHHHHHHHHHHHHHHHHHHHHHHHHHHHHHHHHHHHHHHHHHHHHHHHHHHHHHHHHHHHHHHHHHHHHHHHHHHHHHHHHTT-------------

Radius of gyration: 95.36 Å; chains: 1; bounding box: 205×59×233 Å